Protein AF-A0A1Y1M7D2-F1 (afdb_monomer_lite)

Sequence (221 aa):
MINSDIDLKLDGADVVVEYKHGTLCPDDFSDRSSLIRFKCSTLEEGPKLLRKTACNHEFVWRTPEACGKNRTNPKMRSPPACIFADPVTKNTFDLAAINTIIKFERHNETFKVPICSNAFTYCTLNNGLNCTTLDTDFQLASSSNGPSILYSLFNRSCTDNIVNFVNISVSCEPTYSINKFEVGEITNCTLYAYLKTQHVCSKDLILKSNEIISSKPEIVS

InterPro domains:
  IPR000479 Cation-independent mannose-6-phosphate receptor repeat [PF00878] (31-101)
  IPR009011 Mannose-6-phosphate receptor binding domain superfamily [G3DSA:2.70.130.10] (3-72)
  IPR009011 Mannose-6-phosphate receptor binding domain superfamily [SSF50911] (12-70)
  IPR009011 Mannose-6-phosphate receptor binding domain superfamily [SSF50911] (79-201)
  IPR044865 MRH domain [PS51914] (1-69)

pLDDT: mean 80.03, std 13.56, range [39.28, 97.31]

Structure (mmCIF, N/CA/C/O backbone):
data_AF-A0A1Y1M7D2-F1
#
_entry.id   AF-A0A1Y1M7D2-F1
#
loop_
_atom_site.group_PDB
_atom_site.id
_atom_site.type_symbol
_atom_site.label_atom_id
_atom_site.label_alt_id
_atom_site.label_comp_id
_atom_site.label_asym_id
_atom_site.label_entity_id
_atom_site.label_seq_id
_atom_site.pdbx_PDB_ins_code
_atom_site.Cartn_x
_atom_site.Cartn_y
_atom_site.Cartn_z
_atom_site.occupancy
_atom_site.B_iso_or_equiv
_atom_site.auth_seq_id
_atom_site.auth_comp_id
_atom_site.auth_asym_id
_atom_site.auth_atom_id
_atom_site.pdbx_PDB_model_num
ATOM 1 N N 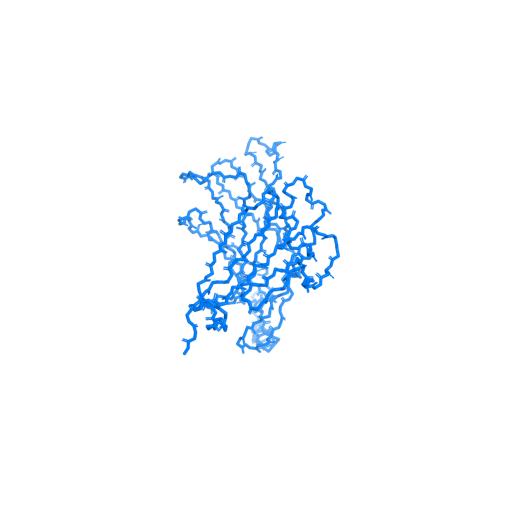. MET A 1 1 ? 30.318 -19.184 -6.816 1.00 40.72 1 MET A N 1
ATOM 2 C CA . MET A 1 1 ? 29.155 -18.272 -6.780 1.00 40.72 1 MET A CA 1
ATOM 3 C C . MET A 1 1 ? 29.427 -17.190 -7.805 1.00 40.72 1 MET A C 1
ATOM 5 O O . MET A 1 1 ? 30.514 -16.634 -7.764 1.00 40.72 1 MET A O 1
ATOM 9 N N . ILE A 1 2 ? 28.533 -16.995 -8.774 1.00 49.09 2 ILE A N 1
ATOM 10 C CA . ILE A 1 2 ? 28.684 -15.959 -9.806 1.00 49.09 2 ILE A CA 1
ATOM 11 C C . ILE A 1 2 ? 28.222 -14.647 -9.168 1.00 49.09 2 ILE A C 1
ATOM 13 O O . ILE A 1 2 ? 27.126 -14.608 -8.611 1.00 49.09 2 ILE A O 1
ATOM 17 N N . ASN A 1 3 ? 29.076 -13.628 -9.168 1.00 51.06 3 ASN A N 1
ATOM 18 C CA . ASN A 1 3 ? 28.765 -12.321 -8.602 1.00 51.06 3 ASN A CA 1
ATOM 19 C C . ASN A 1 3 ? 28.094 -11.481 -9.694 1.00 51.06 3 ASN A C 1
ATOM 21 O O . ASN A 1 3 ? 28.786 -10.818 -10.454 1.00 51.06 3 ASN A O 1
ATOM 25 N N . SER A 1 4 ? 26.774 -11.599 -9.845 1.00 63.44 4 SER A N 1
ATOM 26 C CA . SER A 1 4 ? 26.041 -10.844 -10.861 1.00 63.44 4 SER A CA 1
ATOM 27 C C . SER A 1 4 ? 25.656 -9.469 -10.326 1.00 63.44 4 SER A C 1
ATOM 29 O O . SER A 1 4 ? 24.832 -9.379 -9.410 1.00 63.44 4 SER A O 1
ATOM 31 N N . ASP A 1 5 ? 26.199 -8.413 -10.923 1.00 83.00 5 ASP A N 1
ATOM 32 C CA . ASP A 1 5 ? 25.791 -7.046 -10.605 1.00 83.00 5 ASP A CA 1
ATOM 33 C C . ASP A 1 5 ? 24.469 -6.718 -11.306 1.00 83.00 5 ASP A C 1
ATOM 35 O O . ASP A 1 5 ? 24.258 -7.080 -12.467 1.00 83.00 5 ASP A O 1
ATOM 39 N N . ILE A 1 6 ? 23.575 -6.026 -10.599 1.00 87.25 6 ILE A N 1
ATOM 40 C CA . ILE A 1 6 ? 22.274 -5.595 -11.121 1.00 87.25 6 ILE A CA 1
ATOM 41 C C . ILE A 1 6 ? 22.287 -4.078 -11.256 1.00 87.25 6 ILE A C 1
ATOM 43 O O . ILE A 1 6 ? 22.519 -3.368 -10.279 1.00 87.25 6 ILE A O 1
ATOM 47 N N . ASP A 1 7 ? 21.987 -3.596 -12.456 1.00 85.12 7 ASP A N 1
ATOM 48 C CA . ASP A 1 7 ? 21.899 -2.176 -12.776 1.00 85.12 7 ASP A CA 1
ATOM 49 C C . ASP A 1 7 ? 20.463 -1.815 -13.184 1.00 85.12 7 ASP A C 1
ATOM 51 O O . ASP A 1 7 ? 19.831 -2.516 -13.982 1.00 85.12 7 ASP A O 1
ATOM 55 N N . LEU A 1 8 ? 19.931 -0.733 -12.616 1.00 86.00 8 LEU A N 1
ATOM 56 C CA . LEU A 1 8 ? 18.553 -0.277 -12.822 1.00 86.00 8 LEU A CA 1
ATOM 57 C C . LEU A 1 8 ? 18.565 1.098 -13.481 1.00 86.00 8 LEU A C 1
ATOM 59 O O . LEU A 1 8 ? 19.081 2.059 -12.912 1.00 86.00 8 LEU A O 1
ATOM 63 N N . LYS A 1 9 ? 17.948 1.212 -14.660 1.00 85.31 9 LYS A N 1
ATOM 64 C CA . LYS A 1 9 ? 17.877 2.472 -15.413 1.00 85.31 9 LYS A CA 1
ATOM 65 C C . LYS A 1 9 ? 16.511 2.695 -16.051 1.00 85.31 9 LYS A C 1
ATOM 67 O O . LYS A 1 9 ? 15.758 1.756 -16.300 1.00 85.31 9 LYS A O 1
ATOM 72 N N . LEU A 1 10 ? 16.207 3.959 -16.327 1.00 81.06 10 LEU A N 1
ATOM 73 C CA . LEU A 1 10 ? 15.057 4.357 -17.135 1.00 81.06 10 LEU A CA 1
ATOM 74 C C . LEU A 1 10 ? 15.526 4.623 -18.565 1.00 81.06 10 LEU A C 1
ATOM 76 O O . LEU A 1 10 ? 16.515 5.325 -18.768 1.00 81.06 10 LEU A O 1
ATOM 80 N N . ASP A 1 11 ? 14.811 4.075 -19.544 1.00 78.94 11 ASP A N 1
ATOM 81 C CA . ASP A 1 11 ? 15.036 4.335 -20.967 1.00 78.94 11 ASP A CA 1
ATOM 82 C C . ASP A 1 11 ? 13.722 4.809 -21.598 1.00 78.94 11 ASP A C 1
ATOM 84 O O . ASP A 1 11 ? 12.826 4.020 -21.913 1.00 78.94 11 ASP A O 1
ATOM 88 N N . GLY A 1 12 ? 13.563 6.131 -21.686 1.00 81.12 12 GLY A N 1
ATOM 89 C CA . GLY A 1 12 ? 12.276 6.752 -21.982 1.00 81.12 12 GLY A CA 1
ATOM 90 C C . GLY A 1 12 ? 11.248 6.457 -20.884 1.00 81.12 12 GLY A C 1
ATOM 91 O O . GLY A 1 12 ? 11.437 6.849 -19.735 1.00 81.12 12 GLY A O 1
ATOM 92 N N . ALA A 1 13 ? 10.153 5.783 -21.248 1.00 77.00 13 ALA A N 1
ATOM 93 C CA . ALA A 1 13 ? 9.094 5.362 -20.322 1.00 77.00 13 ALA A CA 1
ATOM 94 C C . ALA A 1 13 ? 9.271 3.924 -19.798 1.00 77.00 13 ALA A C 1
ATOM 96 O O . ALA A 1 13 ? 8.496 3.488 -18.947 1.00 77.00 13 ALA A O 1
ATOM 97 N N . ASP A 1 14 ? 10.262 3.188 -20.304 1.00 85.31 14 ASP A N 1
ATOM 98 C CA . ASP A 1 14 ? 10.481 1.789 -19.951 1.00 85.31 14 ASP A CA 1
ATOM 99 C C . ASP A 1 14 ? 11.447 1.674 -18.762 1.00 85.31 14 ASP A C 1
ATOM 101 O O . ASP A 1 14 ? 12.448 2.395 -18.673 1.00 85.31 14 ASP A O 1
ATOM 105 N N . VAL A 1 15 ? 11.186 0.710 -17.876 1.00 89.25 15 VAL A N 1
ATOM 106 C CA . VAL A 1 15 ? 12.136 0.310 -16.828 1.00 89.25 15 VAL A CA 1
ATOM 107 C C . VAL A 1 15 ? 13.068 -0.746 -17.407 1.00 89.25 15 VAL A C 1
ATOM 109 O O . VAL A 1 15 ? 12.619 -1.739 -17.980 1.00 89.25 15 VAL A O 1
ATOM 112 N N . VAL A 1 16 ? 14.374 -0.549 -17.261 1.00 91.56 16 VAL A N 1
ATOM 113 C CA . VAL A 1 16 ? 15.387 -1.467 -17.781 1.00 91.56 16 VAL A CA 1
ATOM 114 C C . VAL A 1 16 ? 16.227 -2.003 -16.632 1.00 91.56 16 VAL A C 1
ATOM 116 O O . VAL A 1 16 ? 16.828 -1.240 -15.876 1.00 91.56 16 VAL A O 1
ATOM 119 N N . VAL A 1 17 ? 16.270 -3.329 -16.532 1.00 93.62 17 VAL A N 1
ATOM 120 C CA . VAL A 1 17 ? 17.099 -4.066 -15.577 1.00 93.62 17 VAL A CA 1
ATOM 121 C C . VAL A 1 17 ? 18.198 -4.770 -16.350 1.00 93.62 17 VAL A C 1
ATOM 123 O O . VAL A 1 17 ? 17.921 -5.515 -17.291 1.00 93.62 17 VAL A O 1
ATOM 126 N N . GLU A 1 18 ? 19.441 -4.538 -15.962 1.00 92.75 18 GLU A N 1
ATOM 127 C CA . GLU A 1 18 ? 20.609 -5.137 -16.589 1.00 92.75 18 GLU A CA 1
ATOM 128 C C . GLU A 1 18 ? 21.352 -6.007 -15.576 1.00 92.75 18 GLU A C 1
ATOM 130 O O . GLU A 1 18 ? 21.840 -5.523 -14.559 1.00 92.75 18 GLU A O 1
ATOM 135 N N . TYR A 1 19 ? 21.424 -7.301 -15.866 1.00 91.88 19 TYR A N 1
ATOM 136 C CA . TYR A 1 19 ? 22.209 -8.284 -15.132 1.00 91.88 19 TYR A CA 1
ATOM 137 C C . TYR A 1 19 ? 23.567 -8.426 -15.819 1.00 91.88 19 TYR A C 1
ATOM 139 O O . TYR A 1 19 ? 23.641 -8.869 -16.970 1.00 91.88 19 TYR A O 1
ATOM 147 N N . LYS A 1 20 ? 24.629 -8.043 -15.115 1.00 87.94 20 LYS A N 1
ATOM 148 C CA . LYS A 1 20 ? 26.025 -8.086 -15.570 1.00 87.94 20 LYS A CA 1
ATOM 149 C C . LYS A 1 20 ? 26.777 -9.213 -14.861 1.00 87.94 20 LYS A C 1
ATOM 151 O O . LYS A 1 20 ? 26.277 -9.778 -13.890 1.00 87.94 20 LYS A O 1
ATOM 156 N N . HIS A 1 21 ? 27.979 -9.522 -15.347 1.00 87.00 21 HIS A N 1
ATOM 157 C CA . HIS A 1 21 ? 28.905 -10.462 -14.703 1.00 87.00 21 HIS A CA 1
ATOM 158 C C . HIS A 1 21 ? 28.327 -11.881 -14.518 1.00 87.00 21 HIS A C 1
ATOM 160 O O . HIS A 1 21 ? 28.413 -12.485 -13.451 1.00 87.00 21 HIS A O 1
ATOM 166 N N . GLY A 1 22 ? 27.676 -12.406 -15.564 1.00 83.94 22 GLY A N 1
ATOM 167 C CA . GLY A 1 22 ? 27.223 -13.794 -15.641 1.00 83.94 22 GLY A CA 1
ATOM 168 C C . GLY A 1 22 ? 28.375 -14.793 -15.822 1.00 83.94 22 GLY A C 1
ATOM 169 O O . GLY A 1 22 ? 29.507 -14.567 -15.419 1.00 83.94 22 GLY A O 1
ATOM 170 N N . THR A 1 23 ? 28.104 -15.951 -16.427 1.00 87.56 23 THR A N 1
ATOM 171 C CA . THR A 1 23 ? 29.179 -16.907 -16.759 1.00 87.56 23 THR A CA 1
ATOM 172 C C . THR A 1 23 ? 30.078 -16.368 -17.868 1.00 87.56 23 THR A C 1
ATOM 174 O O . THR A 1 23 ? 29.573 -15.682 -18.753 1.00 87.56 23 THR A O 1
ATOM 177 N N . LEU A 1 24 ? 31.341 -16.798 -17.906 1.00 87.19 24 LEU A N 1
ATOM 178 C CA . LEU A 1 24 ? 32.267 -16.472 -18.991 1.00 87.19 24 LEU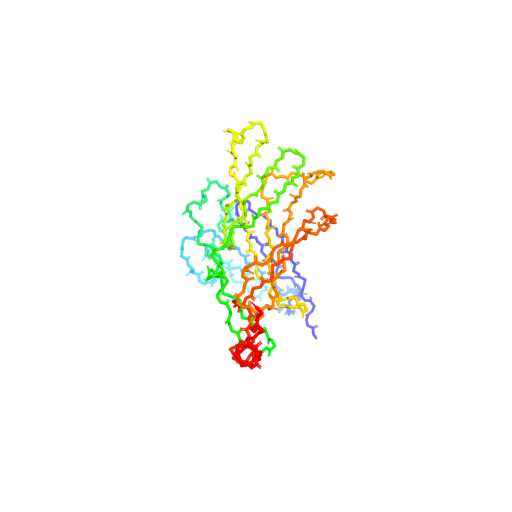 A CA 1
ATOM 179 C C . LEU A 1 24 ? 31.672 -16.799 -20.372 1.00 87.19 24 LEU A C 1
ATOM 181 O O . LEU A 1 24 ? 31.067 -17.862 -20.573 1.00 87.19 24 LEU A O 1
ATOM 185 N N . CYS A 1 25 ? 31.848 -15.888 -21.320 1.00 86.69 25 CYS A N 1
ATOM 186 C CA . CYS A 1 25 ? 31.446 -16.077 -22.696 1.00 86.69 25 CYS A CA 1
ATOM 187 C C . CYS A 1 25 ? 32.514 -16.857 -23.483 1.00 86.69 25 CYS A C 1
ATOM 189 O O . CYS A 1 25 ? 33.706 -16.610 -23.294 1.00 86.69 25 CYS A O 1
ATOM 191 N N . PRO A 1 26 ? 32.119 -17.784 -24.380 1.00 80.31 26 PRO A N 1
ATOM 192 C CA . PRO A 1 26 ? 33.078 -18.564 -25.161 1.00 80.31 26 PRO A CA 1
ATOM 193 C C . PRO A 1 26 ? 33.930 -17.748 -26.144 1.00 80.31 26 PRO A C 1
ATOM 195 O O . PRO A 1 26 ? 35.034 -18.180 -26.462 1.00 80.31 26 PRO A O 1
ATOM 198 N N . ASP A 1 27 ? 33.424 -16.608 -26.628 1.00 74.94 27 ASP A N 1
ATOM 199 C CA . ASP A 1 27 ? 33.955 -15.957 -27.835 1.00 74.94 27 ASP A CA 1
ATOM 200 C C . ASP A 1 27 ? 34.918 -14.784 -27.563 1.00 74.94 27 ASP A C 1
ATOM 202 O O . ASP A 1 27 ? 35.734 -14.463 -28.425 1.00 74.94 27 ASP A O 1
ATOM 206 N N . ASP A 1 28 ? 34.856 -14.131 -26.396 1.00 73.00 28 ASP A N 1
ATOM 207 C CA . ASP A 1 28 ? 35.589 -12.873 -26.155 1.00 73.00 28 ASP A CA 1
ATOM 208 C C . ASP A 1 28 ? 36.093 -12.665 -24.712 1.00 73.00 28 ASP A C 1
ATOM 210 O O . ASP A 1 28 ? 36.506 -11.560 -24.362 1.00 73.00 28 ASP A O 1
ATOM 214 N N . PHE A 1 29 ? 36.088 -13.711 -23.874 1.00 75.31 29 PHE A N 1
ATOM 215 C CA . PHE A 1 29 ? 36.442 -13.644 -22.442 1.00 75.31 29 PHE A CA 1
ATOM 216 C C . PHE A 1 29 ? 35.635 -12.612 -21.627 1.00 75.31 29 PHE A C 1
ATOM 218 O O . PHE A 1 29 ? 36.002 -12.320 -20.488 1.00 75.31 29 PHE A O 1
ATOM 225 N N . SER A 1 30 ? 34.539 -12.072 -22.171 1.00 82.88 30 SER A N 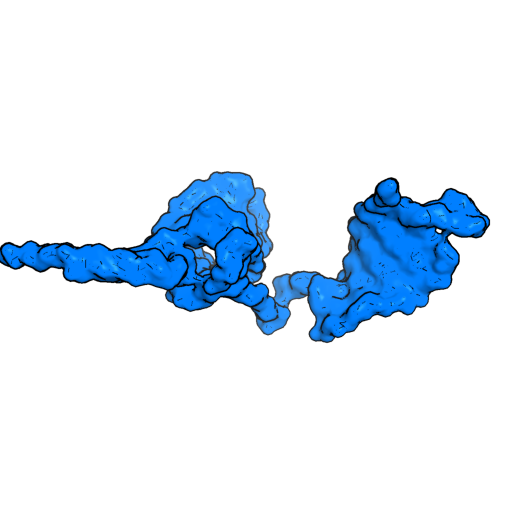1
ATOM 226 C CA . SER A 1 30 ? 33.599 -11.242 -21.420 1.00 82.88 30 SER A CA 1
ATOM 227 C C . SER A 1 30 ? 32.672 -12.104 -20.567 1.00 82.88 30 SER A C 1
ATOM 229 O O . SER A 1 30 ? 32.523 -13.305 -20.800 1.00 82.88 30 SER A O 1
ATOM 231 N N . ASP A 1 31 ? 32.012 -11.499 -19.586 1.00 88.31 31 ASP A N 1
ATOM 232 C CA . ASP A 1 31 ? 30.948 -12.172 -18.853 1.00 88.31 31 ASP A CA 1
ATOM 233 C C . ASP A 1 31 ? 29.611 -12.033 -19.581 1.00 88.31 31 ASP A C 1
ATOM 235 O O . ASP A 1 31 ? 29.280 -10.986 -20.142 1.00 88.31 31 ASP A O 1
ATOM 239 N N . ARG A 1 32 ? 28.786 -13.082 -19.516 1.00 90.00 32 ARG A N 1
ATOM 240 C CA . ARG A 1 32 ? 27.422 -13.027 -20.038 1.00 90.00 32 ARG A CA 1
ATOM 241 C C . ARG A 1 32 ? 26.617 -11.923 -19.366 1.00 90.00 32 ARG A C 1
ATOM 243 O O . ARG A 1 32 ? 26.671 -11.755 -18.148 1.00 90.00 32 ARG A O 1
ATOM 250 N N . SER A 1 33 ? 25.784 -11.257 -20.154 1.00 91.12 33 SER A N 1
ATOM 251 C CA . SER A 1 33 ? 24.845 -10.253 -19.667 1.00 91.12 33 SER A CA 1
ATOM 252 C C . SER A 1 33 ? 23.415 -10.550 -20.111 1.00 91.12 33 SER A C 1
ATOM 254 O O . SER A 1 33 ? 23.156 -11.261 -21.093 1.00 91.12 33 SER A O 1
ATOM 256 N N . SER A 1 34 ? 22.453 -10.040 -19.351 1.00 93.38 34 SER A N 1
ATOM 257 C CA . SER A 1 34 ? 21.036 -10.086 -19.703 1.00 93.38 34 SER A CA 1
ATOM 258 C C . SER A 1 34 ? 20.376 -8.749 -19.417 1.00 93.38 34 SER A C 1
ATOM 260 O O . SER A 1 34 ? 20.478 -8.223 -18.315 1.00 93.38 34 SER A O 1
ATOM 262 N N . LEU A 1 35 ? 19.663 -8.219 -20.400 1.00 94.19 35 LEU A N 1
ATOM 263 C CA . LEU A 1 35 ? 18.883 -6.998 -20.287 1.00 94.19 35 LEU A CA 1
ATOM 264 C C . LEU A 1 35 ? 17.403 -7.352 -20.359 1.00 94.19 35 LEU A C 1
ATOM 266 O O . LEU A 1 35 ? 16.965 -8.006 -21.304 1.00 94.19 35 LEU A O 1
ATOM 270 N N . ILE A 1 36 ? 16.625 -6.906 -19.381 1.00 96.19 36 ILE A N 1
ATOM 271 C CA . ILE A 1 36 ? 15.168 -7.023 -19.385 1.00 96.19 36 ILE A CA 1
ATOM 272 C C . ILE A 1 36 ? 14.581 -5.621 -19.472 1.00 96.19 36 ILE A C 1
ATOM 274 O O . ILE A 1 36 ? 14.791 -4.784 -18.595 1.00 96.19 36 ILE A O 1
ATOM 278 N N . ARG A 1 37 ? 13.824 -5.373 -20.539 1.00 94.62 37 ARG A N 1
ATOM 279 C CA . ARG A 1 37 ? 13.067 -4.144 -20.755 1.00 94.62 37 ARG A CA 1
ATOM 280 C C . ARG A 1 37 ? 11.607 -4.375 -20.400 1.00 94.62 37 ARG A C 1
ATOM 282 O O . ARG A 1 37 ? 10.883 -5.077 -21.108 1.00 94.62 37 ARG A O 1
ATOM 289 N N . PHE A 1 38 ? 11.179 -3.754 -19.317 1.00 93.56 38 PHE A N 1
ATOM 290 C CA . PHE A 1 38 ? 9.804 -3.767 -18.854 1.00 93.56 38 PHE A CA 1
ATOM 291 C C . PHE A 1 38 ? 9.009 -2.698 -19.601 1.00 93.56 38 PHE A C 1
ATOM 293 O O . PHE A 1 38 ? 9.321 -1.510 -19.519 1.00 93.56 38 PHE A O 1
ATOM 300 N N . LYS A 1 39 ? 7.987 -3.133 -20.341 1.00 90.62 39 LYS A N 1
ATOM 301 C CA . LYS A 1 39 ? 7.082 -2.264 -21.099 1.00 90.62 39 LYS A CA 1
ATOM 302 C C . LYS A 1 39 ? 5.686 -2.304 -20.508 1.00 90.62 39 LYS A C 1
ATOM 304 O O . LYS A 1 39 ? 5.156 -3.383 -20.250 1.00 90.62 39 LYS A O 1
ATOM 309 N N . CYS A 1 40 ? 5.069 -1.135 -20.383 1.00 84.06 40 CYS A N 1
ATOM 310 C CA . CYS A 1 40 ? 3.663 -1.024 -20.014 1.00 84.06 40 CYS A CA 1
ATOM 311 C C . CYS A 1 40 ? 2.764 -1.858 -20.940 1.00 84.06 40 CYS A C 1
ATOM 313 O O . CYS A 1 40 ? 2.843 -1.730 -22.165 1.00 84.06 40 CYS A O 1
ATOM 315 N N . SER A 1 41 ? 1.887 -2.670 -20.353 1.00 83.00 41 SER A N 1
ATOM 316 C CA . SER A 1 41 ? 0.809 -3.388 -21.035 1.00 83.00 41 SER A CA 1
ATOM 317 C C . SER A 1 41 ? -0.374 -3.563 -20.086 1.00 83.00 41 SER A C 1
ATOM 319 O O . SER A 1 41 ? -0.181 -3.658 -18.884 1.00 83.00 41 SER A O 1
ATOM 321 N N . THR A 1 42 ? -1.603 -3.633 -20.591 1.00 75.62 42 THR A N 1
ATOM 322 C CA . THR A 1 42 ? -2.781 -3.951 -19.759 1.00 75.62 42 THR A CA 1
ATOM 323 C C . THR A 1 42 ? -2.905 -5.442 -19.438 1.00 75.62 42 THR A C 1
ATOM 325 O O . THR A 1 42 ? -3.715 -5.821 -18.596 1.00 75.62 42 THR A O 1
ATOM 328 N N . LEU A 1 43 ? -2.124 -6.284 -20.115 1.00 80.25 43 LEU A N 1
ATOM 329 C CA . LEU A 1 43 ? -2.106 -7.733 -19.957 1.00 80.25 43 LEU A CA 1
ATOM 330 C C . LEU A 1 43 ? -0.712 -8.196 -19.546 1.00 80.25 43 LEU A C 1
ATOM 332 O O . LEU A 1 43 ? 0.287 -7.674 -20.049 1.00 80.25 43 LEU A O 1
ATOM 336 N N . GLU A 1 44 ? -0.673 -9.199 -18.671 1.00 89.44 44 GLU A N 1
ATOM 337 C CA . GLU A 1 44 ? 0.560 -9.871 -18.271 1.00 89.44 44 GLU A CA 1
ATOM 338 C C . GLU A 1 44 ? 1.036 -10.792 -19.399 1.00 89.44 44 GLU A C 1
ATOM 340 O O . GLU A 1 44 ? 0.436 -11.830 -19.689 1.00 89.44 44 GLU A O 1
ATOM 345 N N . GLU A 1 45 ? 2.126 -10.400 -20.050 1.00 89.88 45 GLU A N 1
ATOM 346 C CA . GLU A 1 45 ? 2.824 -11.194 -21.048 1.00 89.88 45 GLU A CA 1
ATOM 347 C C . GLU A 1 45 ? 4.238 -11.469 -20.541 1.00 89.88 45 GLU A C 1
ATOM 349 O O . GLU A 1 45 ? 5.091 -10.577 -20.546 1.00 89.88 45 GLU A O 1
ATOM 354 N N . GLY A 1 46 ? 4.498 -12.721 -20.156 1.00 90.44 46 GLY A N 1
ATOM 355 C CA . GLY A 1 46 ? 5.817 -13.150 -19.691 1.00 90.44 46 GLY A CA 1
ATOM 356 C C . GLY A 1 46 ? 6.965 -12.754 -20.640 1.00 90.44 46 GLY A C 1
ATOM 357 O O . GLY A 1 46 ? 6.742 -12.460 -21.822 1.00 90.44 46 GLY A O 1
ATOM 358 N N . PRO A 1 47 ? 8.214 -12.754 -20.145 1.00 95.44 47 PRO A N 1
ATOM 359 C CA . PRO A 1 47 ? 9.355 -12.186 -20.854 1.00 95.44 47 PRO A CA 1
ATOM 360 C C . PRO A 1 47 ? 9.580 -12.861 -22.212 1.00 95.44 47 PRO A C 1
ATOM 362 O O . PRO A 1 47 ? 9.779 -14.071 -22.315 1.00 95.44 47 PRO A O 1
ATOM 365 N N . LYS A 1 48 ? 9.585 -12.051 -23.272 1.00 96.12 48 LYS A N 1
ATOM 366 C CA . LYS A 1 48 ? 9.849 -12.463 -24.652 1.00 96.12 48 LYS A CA 1
ATOM 367 C C . LYS A 1 48 ? 11.282 -12.114 -25.023 1.00 96.12 48 LYS A C 1
ATOM 369 O O . LYS A 1 48 ? 11.698 -10.965 -24.900 1.00 96.12 48 LYS A O 1
ATOM 374 N N . LEU A 1 49 ? 12.025 -13.099 -25.514 1.00 96.31 49 LEU A N 1
ATOM 375 C CA . LEU A 1 49 ? 13.379 -12.904 -26.022 1.00 96.31 49 LEU A CA 1
ATOM 376 C C . LEU A 1 49 ? 13.340 -12.039 -27.292 1.00 96.31 49 LEU A C 1
ATOM 378 O O . LEU A 1 49 ? 12.732 -12.425 -28.288 1.00 96.31 49 LEU A O 1
ATOM 382 N N . LEU A 1 50 ? 13.986 -10.877 -27.252 1.00 92.62 50 LEU A N 1
ATOM 383 C CA . LEU A 1 50 ? 14.146 -9.985 -28.399 1.00 92.62 50 LEU A CA 1
ATOM 384 C C . LEU A 1 50 ? 15.437 -10.250 -29.159 1.00 92.62 50 LEU A C 1
ATOM 386 O O . LEU A 1 50 ? 15.436 -10.306 -30.387 1.00 92.62 50 LEU A O 1
ATOM 390 N N . ARG A 1 51 ? 16.549 -10.371 -28.432 1.00 90.50 51 ARG A N 1
ATOM 391 C CA . ARG A 1 51 ? 17.868 -10.608 -29.017 1.00 90.50 51 ARG A CA 1
ATOM 392 C C . ARG A 1 51 ? 18.621 -11.632 -28.202 1.00 90.50 51 ARG A C 1
ATOM 394 O O . ARG A 1 51 ? 18.551 -11.651 -26.977 1.00 90.50 51 ARG A O 1
ATOM 401 N N . LYS A 1 52 ? 19.362 -12.474 -28.908 1.00 91.31 52 LYS A N 1
ATOM 402 C CA . LYS A 1 52 ? 20.227 -13.481 -28.317 1.00 91.31 52 LYS A CA 1
ATOM 403 C C . LYS A 1 52 ? 21.515 -13.564 -29.108 1.00 91.31 52 LYS A C 1
ATOM 405 O O . LYS A 1 52 ? 21.487 -13.835 -30.306 1.00 91.31 52 LYS A O 1
ATOM 410 N N . THR A 1 53 ? 22.624 -13.370 -28.416 1.00 87.19 53 THR A N 1
ATOM 411 C CA . THR A 1 53 ? 23.958 -13.763 -28.865 1.00 87.19 53 THR A CA 1
ATOM 412 C C . THR A 1 53 ? 24.506 -14.831 -27.916 1.00 87.19 53 THR A C 1
ATOM 414 O O . THR A 1 53 ? 23.818 -15.262 -26.987 1.00 87.19 53 THR A O 1
ATOM 417 N N . ALA A 1 54 ? 25.738 -15.291 -28.139 1.00 83.44 54 ALA A N 1
ATOM 418 C CA . ALA A 1 54 ? 26.403 -16.206 -27.211 1.00 83.44 54 ALA A CA 1
ATOM 419 C C . ALA A 1 54 ? 26.628 -15.577 -25.817 1.00 83.44 54 ALA A C 1
ATOM 421 O O . ALA A 1 54 ? 26.615 -16.297 -24.809 1.00 83.44 54 ALA A O 1
ATOM 422 N N . CYS A 1 55 ? 26.784 -14.245 -25.766 1.00 88.31 55 CYS A N 1
ATOM 423 C CA . CYS A 1 55 ? 27.139 -13.498 -24.557 1.00 88.31 55 CYS A CA 1
ATOM 424 C C . CYS A 1 55 ? 25.993 -12.646 -23.994 1.00 88.31 55 CYS A C 1
ATOM 426 O O . CYS A 1 55 ? 25.878 -12.502 -22.782 1.00 88.31 55 CYS A O 1
ATOM 428 N N . ASN A 1 56 ? 25.113 -12.112 -24.845 1.00 90.69 56 ASN A N 1
ATOM 429 C CA . ASN A 1 56 ? 24.141 -11.088 -24.462 1.00 90.69 56 ASN A CA 1
ATOM 430 C C . ASN A 1 56 ? 22.720 -11.524 -24.811 1.00 90.69 56 ASN A C 1
ATOM 432 O O . ASN A 1 56 ? 22.441 -11.965 -25.930 1.00 90.69 56 ASN A O 1
ATOM 436 N N . HIS A 1 57 ? 21.811 -11.368 -23.855 1.00 93.31 57 HIS A N 1
ATOM 437 C CA . HIS A 1 57 ? 20.397 -11.680 -24.031 1.00 93.31 57 HIS A CA 1
ATOM 438 C C . HIS A 1 57 ? 19.560 -10.442 -23.732 1.00 93.31 57 HIS A C 1
ATOM 440 O O . HIS A 1 57 ? 19.734 -9.809 -22.699 1.00 93.31 57 HIS A O 1
ATOM 446 N N . GLU A 1 58 ? 18.641 -10.102 -24.623 1.00 95.69 58 GLU A N 1
ATOM 447 C CA . GLU A 1 58 ? 17.702 -9.004 -24.432 1.00 95.69 58 GLU A CA 1
ATOM 448 C C . GLU A 1 58 ? 16.286 -9.560 -24.411 1.00 95.69 58 GLU A C 1
ATOM 450 O O . GLU A 1 58 ? 15.867 -10.256 -25.338 1.00 95.69 58 GLU A O 1
ATOM 455 N N . PHE A 1 59 ? 15.540 -9.222 -23.369 1.00 97.31 59 PHE A N 1
ATOM 456 C CA . PHE A 1 59 ? 14.149 -9.592 -23.184 1.00 97.31 59 PHE A CA 1
ATOM 457 C C . PHE A 1 59 ? 13.285 -8.337 -23.144 1.00 97.31 59 PHE A C 1
ATOM 459 O O . PHE A 1 59 ? 13.678 -7.315 -22.585 1.00 97.31 59 PHE A O 1
ATOM 466 N N . VAL A 1 60 ? 12.071 -8.436 -23.677 1.00 96.12 60 VAL A N 1
ATOM 467 C CA . VAL A 1 60 ? 10.986 -7.511 -23.353 1.00 96.12 60 VAL A CA 1
ATOM 468 C C . VAL A 1 60 ? 9.941 -8.243 -22.543 1.00 96.12 60 VAL A C 1
ATOM 470 O O . VAL A 1 60 ? 9.422 -9.270 -22.973 1.00 96.12 60 VAL A O 1
ATOM 473 N N . TRP A 1 61 ? 9.599 -7.672 -21.398 1.00 96.31 61 TRP A N 1
ATOM 474 C CA . TRP A 1 61 ? 8.518 -8.141 -20.549 1.00 96.31 61 TRP A CA 1
ATOM 475 C C . TRP A 1 61 ? 7.411 -7.093 -20.566 1.00 96.31 61 TRP A C 1
ATOM 477 O O . TRP A 1 61 ? 7.606 -5.963 -20.121 1.00 96.31 61 TRP A O 1
ATOM 487 N N . ARG A 1 62 ? 6.265 -7.445 -21.153 1.00 91.06 62 ARG A N 1
ATOM 488 C CA . ARG A 1 62 ? 5.084 -6.580 -21.182 1.00 91.06 62 ARG A CA 1
ATOM 489 C C . ARG A 1 62 ? 4.216 -6.921 -19.984 1.00 91.06 62 ARG A C 1
ATOM 491 O O . ARG A 1 62 ? 3.690 -8.021 -19.918 1.00 91.06 62 ARG A O 1
ATOM 498 N N . THR A 1 63 ? 4.095 -5.997 -19.045 1.00 86.06 63 THR A N 1
ATOM 499 C CA . THR A 1 63 ? 3.449 -6.267 -17.758 1.00 86.06 63 THR A CA 1
ATOM 500 C C . THR A 1 63 ? 2.712 -5.018 -17.258 1.00 86.06 63 THR A C 1
ATOM 502 O O . THR A 1 63 ? 3.211 -3.901 -17.469 1.00 86.06 63 THR A O 1
ATOM 505 N N . PRO A 1 64 ? 1.528 -5.157 -16.633 1.00 79.44 64 PRO A N 1
ATOM 506 C CA . PRO A 1 64 ? 0.823 -4.048 -15.982 1.00 79.44 64 PRO A CA 1
ATOM 507 C C . PRO A 1 64 ? 1.681 -3.288 -14.968 1.00 79.44 64 PRO A C 1
ATOM 509 O O . PRO A 1 64 ? 1.569 -2.069 -14.840 1.00 79.44 64 PRO A O 1
ATOM 512 N N . GLU A 1 65 ? 2.608 -3.974 -14.311 1.00 83.19 65 GLU A N 1
ATOM 513 C CA . GLU A 1 65 ? 3.533 -3.455 -13.309 1.00 83.19 65 GLU A CA 1
ATOM 514 C C . GLU A 1 65 ? 4.491 -2.409 -13.900 1.00 83.19 65 GLU A C 1
ATOM 516 O O . GLU A 1 65 ? 4.929 -1.488 -13.206 1.00 83.19 65 GLU A O 1
ATOM 521 N N . ALA A 1 66 ? 4.775 -2.511 -15.201 1.00 81.25 66 ALA A N 1
ATOM 522 C CA . ALA A 1 66 ? 5.652 -1.611 -15.940 1.00 81.25 66 ALA A CA 1
ATOM 523 C C . ALA A 1 66 ? 4.953 -0.339 -16.428 1.00 81.25 66 ALA A C 1
ATOM 525 O O . ALA A 1 66 ? 5.619 0.559 -16.937 1.00 81.25 66 ALA A O 1
ATOM 526 N N . CYS A 1 67 ? 3.631 -0.212 -16.273 1.00 75.12 67 CYS A N 1
ATOM 527 C CA . CYS A 1 67 ? 2.884 0.971 -16.713 1.00 75.12 67 CYS A CA 1
ATOM 528 C C . CYS A 1 67 ? 3.199 2.263 -15.962 1.00 75.12 67 CYS A C 1
ATOM 530 O O . CYS A 1 67 ? 2.537 3.285 -16.164 1.00 75.12 67 CYS A O 1
ATOM 532 N N . GLY A 1 68 ? 4.184 2.209 -15.065 1.00 60.34 68 GLY A N 1
ATOM 533 C CA . GLY A 1 68 ? 4.230 3.080 -13.919 1.00 60.34 68 GLY A CA 1
ATOM 534 C C . GLY A 1 68 ? 2.941 2.920 -13.114 1.00 60.34 68 GLY A C 1
ATOM 535 O O . GLY A 1 68 ? 1.878 2.515 -13.588 1.00 60.34 68 GLY A O 1
ATOM 536 N N . LYS A 1 69 ? 2.973 3.329 -11.856 1.00 53.16 69 LYS A N 1
ATOM 537 C CA . LYS A 1 69 ? 1.718 3.759 -11.243 1.00 53.16 69 LYS A CA 1
ATOM 538 C C . LYS A 1 69 ? 1.334 5.008 -12.029 1.00 53.16 69 LYS A C 1
ATOM 540 O O . LYS A 1 69 ? 1.923 6.048 -11.768 1.00 53.16 69 LYS A O 1
ATOM 545 N N . ASN A 1 70 ? 0.479 4.912 -13.049 1.00 43.62 70 ASN A N 1
ATOM 546 C CA . ASN A 1 70 ? -0.006 6.082 -13.778 1.00 43.62 70 ASN A CA 1
ATOM 547 C C . ASN A 1 70 ? -0.770 6.957 -12.777 1.00 43.62 70 ASN A C 1
ATOM 549 O O . ASN A 1 70 ? -1.949 6.747 -12.498 1.00 43.62 70 ASN A O 1
ATOM 553 N N . ARG A 1 71 ? -0.040 7.912 -12.190 1.00 49.47 71 ARG A N 1
ATOM 554 C CA . ARG A 1 71 ? -0.420 8.758 -11.047 1.00 49.47 71 ARG A CA 1
ATOM 555 C C . ARG A 1 71 ? -1.516 9.777 -11.372 1.00 49.47 71 ARG A C 1
ATOM 557 O O . ARG A 1 71 ? -1.788 10.656 -10.569 1.00 49.47 71 ARG A O 1
ATOM 564 N N . THR A 1 72 ? -2.089 9.702 -12.568 1.00 41.38 72 THR A N 1
ATOM 565 C CA . THR A 1 72 ? -3.065 10.651 -13.109 1.00 41.38 72 THR A CA 1
ATOM 566 C C . THR A 1 72 ? -4.455 10.042 -13.280 1.00 41.38 72 THR A C 1
ATOM 568 O O . THR A 1 72 ? -5.406 10.788 -13.478 1.00 41.38 72 THR A O 1
ATOM 571 N N . ASN A 1 73 ? -4.602 8.713 -13.165 1.00 42.28 73 ASN A N 1
ATOM 572 C CA . ASN A 1 73 ? -5.889 8.022 -13.293 1.00 42.28 73 ASN A CA 1
ATOM 573 C C . ASN A 1 73 ? -6.129 7.045 -12.122 1.00 42.28 73 ASN A C 1
ATOM 575 O O . ASN A 1 73 ? -6.042 5.828 -12.307 1.00 42.28 73 ASN A O 1
ATOM 579 N N . PRO A 1 74 ? -6.501 7.541 -10.925 1.00 44.72 74 PRO A N 1
ATOM 580 C CA . PRO A 1 74 ? -6.814 6.716 -9.747 1.00 44.72 74 PRO A CA 1
ATOM 581 C C . PRO A 1 74 ? -7.938 5.679 -9.954 1.00 44.72 74 PRO A C 1
ATOM 583 O O . PRO A 1 74 ? -8.071 4.750 -9.161 1.00 44.72 74 PRO A O 1
ATOM 586 N N . LYS A 1 75 ? -8.715 5.784 -11.046 1.00 40.38 75 LYS A N 1
ATOM 587 C CA . LYS A 1 75 ? -9.750 4.814 -11.452 1.00 40.38 75 LYS A CA 1
ATOM 588 C C . LYS A 1 75 ? -9.208 3.531 -12.104 1.00 40.38 75 LYS A C 1
ATOM 590 O O . LYS A 1 75 ? -9.971 2.586 -12.261 1.00 40.38 75 LYS A O 1
ATOM 595 N N . MET A 1 76 ? -7.926 3.482 -12.481 1.00 39.28 76 MET A N 1
ATOM 596 C CA . MET A 1 76 ? -7.284 2.310 -13.104 1.00 39.28 76 MET A CA 1
ATOM 597 C C . MET A 1 76 ? -6.341 1.592 -12.129 1.00 39.28 76 MET A C 1
ATOM 599 O O . MET A 1 76 ? -5.264 1.129 -12.495 1.00 39.28 76 MET A O 1
ATOM 603 N N . ARG A 1 77 ? -6.713 1.559 -10.851 1.00 51.62 77 ARG A N 1
ATOM 604 C CA . ARG A 1 77 ? -5.922 0.943 -9.793 1.00 51.62 77 ARG A CA 1
ATOM 605 C C . ARG A 1 77 ? -6.779 -0.119 -9.127 1.00 51.62 77 ARG A C 1
ATOM 607 O O . ARG A 1 77 ? -7.687 0.226 -8.381 1.00 51.62 77 ARG A O 1
ATOM 614 N N . SER A 1 78 ? -6.502 -1.400 -9.375 1.00 52.47 78 SER A N 1
ATOM 615 C CA . SER A 1 78 ? -6.930 -2.410 -8.409 1.00 52.47 78 SER A CA 1
ATOM 616 C C . SER A 1 78 ? -6.059 -2.203 -7.167 1.00 52.47 78 SER A C 1
ATOM 618 O O . SER A 1 78 ? -4.830 -2.267 -7.291 1.00 52.47 78 SER A O 1
ATOM 620 N N . PRO A 1 79 ? -6.628 -1.890 -5.993 1.00 57.03 79 PRO A N 1
ATOM 621 C CA . PRO A 1 79 ? -5.833 -1.891 -4.777 1.00 57.03 79 PRO A CA 1
ATOM 622 C C . PRO A 1 79 ? -5.197 -3.282 -4.617 1.00 57.03 79 PRO A C 1
ATOM 624 O O . PRO A 1 79 ? -5.831 -4.276 -4.992 1.00 57.03 79 PRO A O 1
ATOM 627 N N . PRO A 1 80 ? -3.951 -3.384 -4.114 1.00 64.56 80 PRO A N 1
ATOM 628 C CA . PRO A 1 80 ? -3.406 -4.682 -3.742 1.00 64.56 80 PRO A CA 1
ATOM 629 C C . PRO A 1 80 ? -4.406 -5.389 -2.823 1.00 64.56 80 PRO A C 1
ATOM 631 O O . PRO A 1 80 ? -5.113 -4.733 -2.052 1.00 64.56 80 PRO A O 1
ATOM 634 N N . ALA A 1 81 ? -4.511 -6.715 -2.944 1.00 76.50 81 ALA A N 1
ATOM 635 C CA . ALA A 1 81 ? -5.462 -7.481 -2.150 1.00 76.50 81 ALA A CA 1
ATOM 636 C C . ALA A 1 81 ? -5.296 -7.122 -0.664 1.00 76.50 81 ALA A C 1
ATOM 638 O O . ALA A 1 81 ? -4.200 -7.217 -0.113 1.00 76.50 81 ALA A O 1
ATOM 639 N N . CYS A 1 82 ? -6.382 -6.695 -0.018 1.00 88.75 82 CYS A N 1
ATOM 640 C CA . CYS A 1 82 ? -6.398 -6.271 1.385 1.00 88.75 82 CYS A CA 1
ATOM 641 C C . CYS A 1 82 ? -6.406 -7.485 2.340 1.00 88.75 82 CYS A C 1
ATOM 643 O O . CYS A 1 82 ? -7.092 -7.513 3.358 1.00 88.75 82 CYS A O 1
ATOM 645 N N . ILE A 1 83 ? -5.658 -8.526 1.976 1.00 90.19 83 ILE A N 1
ATOM 646 C CA . ILE A 1 83 ? -5.579 -9.797 2.683 1.00 90.19 83 ILE A CA 1
ATOM 647 C C . ILE A 1 83 ? -4.140 -9.957 3.147 1.00 90.19 83 ILE A C 1
ATOM 649 O O . ILE A 1 83 ? -3.220 -10.073 2.339 1.00 90.19 83 ILE A O 1
ATOM 653 N N . PHE A 1 84 ? -3.948 -9.968 4.459 1.00 90.62 84 PHE A N 1
ATOM 654 C CA . PHE A 1 84 ? -2.652 -10.230 5.061 1.00 90.62 84 PHE A CA 1
ATOM 655 C C . PHE A 1 84 ? -2.522 -11.717 5.381 1.00 90.62 84 PHE A C 1
ATOM 657 O O . PHE A 1 84 ? -3.333 -12.260 6.127 1.00 90.62 84 PHE A O 1
ATOM 664 N N . ALA A 1 85 ? -1.494 -12.366 4.842 1.00 88.56 85 ALA A N 1
ATOM 665 C CA . ALA A 1 85 ? -1.111 -13.719 5.224 1.00 88.56 85 ALA A CA 1
ATOM 666 C C . ALA A 1 85 ? 0.063 -13.649 6.207 1.00 88.56 85 ALA A C 1
ATOM 668 O O . ALA A 1 85 ? 1.152 -13.201 5.848 1.00 88.56 85 ALA A O 1
ATOM 669 N N . ASP A 1 86 ? -0.156 -14.098 7.439 1.00 83.56 86 ASP A N 1
ATOM 670 C CA . ASP A 1 86 ? 0.876 -14.163 8.466 1.00 83.56 86 ASP A CA 1
ATOM 671 C C . ASP A 1 86 ? 1.945 -15.196 8.055 1.00 83.56 86 ASP A C 1
ATOM 673 O O . ASP A 1 86 ? 1.638 -16.386 7.898 1.00 83.56 86 ASP A O 1
ATOM 677 N N . PRO A 1 87 ? 3.212 -14.779 7.870 1.00 82.56 87 PRO A N 1
ATOM 678 C CA . PRO A 1 87 ? 4.261 -15.677 7.404 1.00 82.56 87 PRO A CA 1
ATOM 679 C C . PRO A 1 87 ? 4.591 -16.787 8.411 1.00 82.56 87 PRO A C 1
ATOM 681 O O . PRO A 1 87 ? 5.048 -17.854 7.984 1.00 82.56 87 PRO A O 1
ATOM 684 N N . VAL A 1 88 ? 4.344 -16.554 9.705 1.00 83.56 88 VAL A N 1
ATOM 685 C CA . VAL A 1 88 ? 4.644 -17.457 10.822 1.00 83.56 88 VAL A CA 1
ATOM 686 C C . VAL A 1 88 ? 3.477 -18.402 11.072 1.00 83.56 88 VAL A C 1
ATOM 688 O O . VAL A 1 88 ? 3.651 -19.617 11.006 1.00 83.56 88 VAL A O 1
ATOM 691 N N . THR A 1 89 ? 2.283 -17.864 11.329 1.00 83.56 89 THR A N 1
ATOM 692 C CA . THR A 1 89 ? 1.122 -18.690 11.709 1.00 83.56 89 THR A CA 1
ATOM 693 C C . THR A 1 89 ? 0.374 -19.276 10.514 1.00 83.56 89 THR A C 1
ATOM 695 O O . THR A 1 89 ? -0.460 -20.158 10.698 1.00 83.56 89 THR A O 1
ATOM 698 N N . LYS A 1 90 ? 0.656 -18.797 9.292 1.00 84.94 90 LYS A N 1
ATOM 699 C CA . LYS A 1 90 ? -0.086 -19.108 8.054 1.00 84.94 90 LYS A CA 1
ATOM 700 C C . LYS A 1 90 ? -1.567 -18.721 8.096 1.00 84.94 90 LYS A C 1
ATOM 702 O O . LYS A 1 90 ? -2.310 -19.065 7.180 1.00 84.94 90 LYS A O 1
ATOM 707 N N . ASN A 1 91 ? -1.990 -17.975 9.116 1.00 85.00 91 ASN A N 1
ATOM 708 C CA . ASN A 1 91 ? -3.326 -17.406 9.173 1.00 85.00 91 ASN A CA 1
ATOM 709 C C . ASN A 1 91 ? -3.467 -16.278 8.155 1.00 85.00 91 ASN A C 1
ATOM 711 O O . ASN A 1 91 ? -2.527 -15.529 7.894 1.00 85.00 91 ASN A O 1
ATOM 715 N N . THR A 1 92 ? -4.669 -16.133 7.615 1.00 89.94 92 THR A N 1
ATOM 716 C CA . THR A 1 92 ? -5.015 -15.043 6.704 1.00 89.94 92 THR A CA 1
ATOM 717 C C . THR A 1 92 ? -6.046 -14.136 7.349 1.00 89.94 92 THR A C 1
ATOM 719 O O . THR A 1 92 ? -7.055 -14.620 7.866 1.00 89.94 92 THR A O 1
ATOM 722 N N . PHE A 1 93 ? -5.826 -12.832 7.262 1.00 90.44 93 PHE A N 1
ATOM 723 C CA . PHE A 1 93 ? -6.705 -11.808 7.804 1.00 90.44 93 PHE A CA 1
ATOM 724 C C . PHE A 1 93 ? -7.167 -10.887 6.680 1.00 90.44 93 PHE A C 1
ATOM 726 O O . PHE A 1 93 ? -6.347 -10.263 6.006 1.00 90.44 93 PHE A O 1
ATOM 733 N N . ASP A 1 94 ? -8.481 -10.806 6.480 1.00 91.06 94 ASP A N 1
ATOM 734 C CA . ASP A 1 94 ? -9.088 -9.830 5.579 1.00 91.06 94 ASP A CA 1
ATOM 735 C C . ASP A 1 94 ? -9.208 -8.488 6.309 1.00 91.06 94 ASP A C 1
ATOM 737 O O . ASP A 1 94 ? -10.072 -8.294 7.169 1.00 91.06 94 ASP A O 1
ATOM 741 N N . LEU A 1 95 ? -8.307 -7.562 5.988 1.00 90.88 95 LEU A N 1
ATOM 742 C CA . LEU A 1 95 ? -8.278 -6.241 6.605 1.00 90.88 95 LEU A CA 1
ATOM 743 C C . LEU A 1 95 ? -9.386 -5.333 6.047 1.00 90.88 95 LEU A C 1
ATOM 745 O O . LEU A 1 95 ? -9.707 -4.329 6.681 1.00 90.88 95 LEU A O 1
ATOM 749 N N . ALA A 1 96 ? -10.028 -5.680 4.923 1.00 87.81 96 ALA A N 1
ATOM 750 C CA . ALA A 1 96 ? -11.153 -4.909 4.390 1.00 87.81 96 ALA A CA 1
ATOM 751 C C . ALA A 1 96 ? -12.389 -5.052 5.290 1.00 87.81 96 ALA A C 1
ATOM 753 O O . ALA A 1 96 ? -13.188 -4.121 5.410 1.00 87.81 96 ALA A O 1
ATOM 754 N N . ALA A 1 97 ? -12.498 -6.177 6.004 1.00 89.06 97 ALA A N 1
ATOM 755 C CA . ALA A 1 97 ? -13.564 -6.433 6.967 1.00 89.06 97 ALA A CA 1
ATOM 756 C C . ALA A 1 97 ? -13.558 -5.464 8.166 1.00 89.06 97 ALA A C 1
ATOM 758 O O . ALA A 1 97 ? -14.586 -5.307 8.819 1.00 89.06 97 ALA A O 1
ATOM 759 N N . ILE A 1 98 ? -12.437 -4.779 8.434 1.00 88.69 98 ILE A N 1
ATOM 760 C CA . ILE A 1 98 ? -12.294 -3.817 9.540 1.00 88.69 98 ILE A CA 1
ATOM 761 C C . ILE A 1 98 ? -13.227 -2.600 9.372 1.00 88.69 98 ILE A C 1
ATOM 763 O O . ILE A 1 98 ? -13.528 -1.934 10.365 1.00 88.69 98 ILE A O 1
ATOM 767 N N . ASN A 1 99 ? -13.695 -2.315 8.146 1.00 83.88 99 ASN A N 1
ATOM 768 C CA . ASN A 1 99 ? -14.677 -1.279 7.779 1.00 83.88 99 ASN A CA 1
ATOM 769 C C . ASN A 1 99 ? -14.665 -0.034 8.693 1.00 83.88 99 ASN A C 1
ATOM 771 O O . ASN A 1 99 ? -15.662 0.341 9.310 1.00 83.88 99 ASN A O 1
ATOM 775 N N . THR A 1 100 ? -13.489 0.576 8.847 1.00 87.06 100 THR A N 1
ATOM 776 C CA . THR A 1 100 ? -13.263 1.728 9.724 1.00 87.06 100 THR A CA 1
ATOM 777 C C . THR A 1 100 ? -12.464 2.791 8.998 1.00 87.06 100 THR A C 1
ATOM 779 O O . THR A 1 100 ? -11.600 2.501 8.170 1.00 87.06 100 THR A O 1
ATOM 782 N N . ILE A 1 101 ? -12.770 4.042 9.333 1.00 88.38 101 ILE A N 1
ATOM 783 C CA . ILE A 1 101 ? -12.043 5.214 8.868 1.00 88.38 101 ILE A CA 1
ATOM 784 C C . ILE A 1 101 ? -11.257 5.756 10.050 1.00 88.38 101 ILE A C 1
ATOM 786 O O . ILE A 1 101 ? -11.832 6.250 11.021 1.00 88.38 101 ILE A O 1
ATOM 790 N N . ILE A 1 102 ? -9.940 5.677 9.940 1.00 86.75 102 ILE A N 1
ATOM 791 C CA . ILE A 1 102 ? -9.010 6.284 10.877 1.00 86.75 102 ILE A CA 1
ATOM 792 C C . ILE A 1 102 ? -9.076 7.804 10.718 1.00 86.75 102 ILE A C 1
ATOM 794 O O . ILE A 1 102 ? -9.024 8.320 9.600 1.00 86.75 102 ILE A O 1
ATOM 798 N N . LYS A 1 103 ? -9.207 8.525 11.833 1.00 87.75 103 LYS A N 1
ATOM 799 C CA . LYS A 1 103 ? -9.260 9.989 11.852 1.00 87.75 103 LYS A CA 1
ATOM 800 C C . LYS A 1 103 ? -8.156 10.539 12.735 1.00 87.75 103 LYS A C 1
ATOM 802 O O . LYS A 1 103 ? -7.998 10.078 13.860 1.00 87.75 103 LYS A O 1
ATOM 807 N N . PHE A 1 104 ? -7.424 11.528 12.241 1.00 84.38 104 PHE A N 1
ATOM 808 C CA . PHE A 1 104 ? -6.428 12.244 13.033 1.00 84.38 104 PHE A CA 1
ATOM 809 C C . PHE A 1 104 ? -6.352 13.707 12.615 1.00 84.38 104 PHE A C 1
ATOM 811 O O . PHE A 1 104 ? -6.662 14.050 11.476 1.00 84.38 104 PHE A O 1
ATOM 818 N N . GLU A 1 105 ? -5.941 14.568 13.538 1.00 83.12 105 GLU A N 1
ATOM 819 C CA . GLU A 1 105 ? -5.861 16.011 13.322 1.00 83.12 105 GLU A CA 1
ATOM 820 C C . GLU A 1 105 ? -4.419 16.492 13.453 1.00 83.12 105 GLU A C 1
ATOM 822 O O . GLU A 1 105 ? -3.701 16.096 14.374 1.00 83.12 105 GLU A O 1
ATOM 827 N N . ARG A 1 106 ? -3.980 17.339 12.520 1.00 75.50 106 ARG A N 1
ATOM 828 C CA . ARG A 1 106 ? -2.651 17.968 12.515 1.00 75.50 106 ARG A CA 1
ATOM 829 C C . ARG A 1 106 ? -2.721 19.330 11.837 1.00 75.50 106 ARG A C 1
ATOM 831 O O . ARG A 1 106 ? -3.302 19.432 10.770 1.00 75.50 106 ARG A O 1
ATOM 838 N N . HIS A 1 107 ? -2.102 20.354 12.429 1.00 75.00 107 HIS A N 1
ATOM 839 C CA . HIS A 1 107 ? -1.942 21.693 11.830 1.00 75.00 107 HIS A CA 1
ATOM 840 C C . HIS A 1 107 ? -3.216 22.273 11.199 1.00 75.00 107 HIS A C 1
ATOM 842 O O . HIS A 1 107 ? -3.198 22.795 10.088 1.00 75.00 107 HIS A O 1
ATOM 848 N N . ASN A 1 108 ? -4.330 22.189 11.921 1.00 78.81 108 ASN A N 1
ATOM 849 C CA . ASN A 1 108 ? -5.636 22.614 11.434 1.00 78.81 108 ASN A CA 1
ATOM 850 C C . ASN A 1 108 ? -6.133 21.863 10.187 1.00 78.81 108 ASN A C 1
ATOM 852 O O . ASN A 1 108 ? -6.953 22.389 9.438 1.00 78.81 108 ASN A O 1
ATOM 856 N N . GLU A 1 109 ? -5.689 20.625 9.985 1.00 81.44 109 GLU A N 1
ATOM 857 C CA . GLU A 1 109 ? -6.219 19.679 9.008 1.00 81.44 109 GLU A CA 1
ATOM 858 C C . GLU A 1 109 ? -6.733 18.419 9.726 1.00 81.44 109 GLU A C 1
ATOM 860 O O . GLU A 1 109 ? -6.043 17.842 10.569 1.00 81.44 109 GLU A O 1
ATOM 865 N N . THR A 1 110 ? -7.933 17.959 9.375 1.00 86.06 110 THR A N 1
ATOM 866 C CA . THR A 1 110 ? -8.462 16.649 9.782 1.00 86.06 110 THR A CA 1
ATOM 867 C C . THR A 1 110 ? -8.279 15.665 8.641 1.00 86.06 110 THR A C 1
ATOM 869 O O . THR A 1 110 ? -8.826 15.862 7.557 1.00 86.06 110 THR A O 1
ATOM 872 N N . PHE A 1 111 ? -7.576 14.571 8.899 1.00 85.81 111 PHE A N 1
ATOM 873 C CA . PHE A 1 111 ? -7.356 13.475 7.967 1.00 85.81 111 PHE A CA 1
ATOM 874 C C . PHE A 1 111 ? -8.358 12.350 8.210 1.00 85.81 111 PHE A C 1
ATOM 876 O O . PHE A 1 111 ? -8.688 12.022 9.350 1.00 85.81 111 PHE A O 1
ATOM 883 N N . LYS A 1 112 ? -8.830 11.744 7.123 1.00 89.06 112 LYS A N 1
ATOM 884 C CA . LYS A 1 112 ? -9.705 10.572 7.084 1.00 89.06 112 LYS A CA 1
ATOM 885 C C . LYS A 1 112 ? -9.046 9.513 6.210 1.00 89.06 112 LYS A C 1
ATOM 887 O O . LYS A 1 112 ? -8.835 9.725 5.015 1.00 89.06 112 LYS A O 1
ATOM 892 N N . VAL A 1 113 ? -8.740 8.379 6.825 1.00 87.62 113 VAL A N 1
ATOM 893 C CA . VAL A 1 113 ? -7.962 7.280 6.256 1.00 87.62 113 VAL A CA 1
ATOM 894 C C . VAL A 1 113 ? -8.789 5.999 6.314 1.00 87.62 113 VAL A C 1
ATOM 896 O O . VAL A 1 113 ? -8.838 5.344 7.357 1.00 87.62 113 VAL A O 1
ATOM 899 N N . PRO A 1 114 ? -9.490 5.633 5.232 1.00 88.94 114 PRO A N 1
ATOM 900 C CA . PRO A 1 114 ? -10.136 4.333 5.151 1.00 88.94 114 PRO A CA 1
ATOM 901 C C . PRO A 1 114 ? -9.080 3.229 5.008 1.00 88.94 114 PRO A C 1
ATOM 903 O O . PRO A 1 114 ? -8.103 3.384 4.270 1.00 88.94 114 PRO A O 1
ATOM 906 N N . ILE A 1 115 ? -9.279 2.110 5.707 1.00 89.62 115 ILE A N 1
ATOM 907 C CA . ILE A 1 115 ? -8.392 0.944 5.609 1.00 89.62 115 ILE A CA 1
ATOM 908 C C . ILE A 1 115 ? -8.386 0.396 4.174 1.00 89.62 115 ILE A C 1
ATOM 910 O O . ILE A 1 115 ? -9.436 0.251 3.556 1.00 89.62 115 ILE A O 1
ATOM 914 N N . CYS A 1 116 ? -7.191 0.104 3.655 1.00 88.06 116 CYS A N 1
ATOM 915 C CA . CYS A 1 116 ? -6.933 -0.394 2.304 1.00 88.06 116 CYS A CA 1
ATOM 916 C C . CYS A 1 116 ? -7.495 0.476 1.171 1.00 88.06 116 CYS A C 1
ATOM 918 O O . CYS A 1 116 ? -7.770 -0.016 0.076 1.00 88.06 116 CYS A O 1
ATOM 920 N N . SER A 1 117 ? -7.643 1.780 1.411 1.00 85.31 117 SER A N 1
ATOM 921 C CA . SER A 1 117 ? -8.023 2.734 0.373 1.00 85.31 117 SER A CA 1
ATOM 922 C C . SER A 1 117 ? -6.794 3.301 -0.331 1.00 85.31 117 SER A C 1
ATOM 924 O O . SER A 1 117 ? -5.785 3.618 0.297 1.00 85.31 117 SER A O 1
ATOM 926 N N . ASN A 1 118 ? -6.905 3.484 -1.643 1.00 80.94 118 ASN A N 1
ATOM 927 C CA . ASN A 1 118 ? -5.954 4.230 -2.469 1.00 80.94 118 ASN A CA 1
ATOM 928 C C . ASN A 1 118 ? -6.202 5.748 -2.453 1.00 80.94 118 ASN A C 1
ATOM 930 O O . ASN A 1 118 ? -5.602 6.472 -3.244 1.00 80.94 118 ASN A O 1
ATOM 934 N N . ALA A 1 119 ? -7.111 6.216 -1.604 1.00 84.06 119 ALA A N 1
ATOM 935 C CA . ALA A 1 119 ? -7.479 7.614 -1.492 1.00 84.06 119 ALA A CA 1
ATOM 936 C C . ALA A 1 119 ? -7.703 7.989 -0.028 1.00 84.06 119 ALA A C 1
ATOM 938 O O . ALA A 1 119 ? -8.476 7.337 0.687 1.00 84.06 119 ALA A O 1
ATOM 939 N N . PHE A 1 120 ? -7.031 9.048 0.411 1.00 86.06 120 PHE A N 1
ATOM 940 C CA . PHE A 1 120 ? -7.238 9.685 1.710 1.00 86.06 120 PHE A CA 1
ATOM 941 C C . PHE A 1 120 ? -7.941 11.016 1.505 1.00 86.06 120 PHE A C 1
ATOM 943 O O . PHE A 1 120 ? -7.769 11.659 0.474 1.00 86.06 120 PHE A O 1
ATOM 950 N N . THR A 1 121 ? -8.682 11.481 2.502 1.00 87.50 121 THR A N 1
ATOM 951 C CA . THR A 1 121 ? -9.256 12.830 2.477 1.00 87.50 121 THR A CA 1
ATOM 952 C C . THR A 1 121 ? -8.689 13.628 3.632 1.00 87.50 121 THR A C 1
ATOM 954 O O . THR A 1 121 ? -8.670 13.137 4.758 1.00 87.50 121 THR A O 1
ATOM 957 N N . TYR A 1 122 ? -8.262 14.860 3.381 1.00 86.38 122 TYR A N 1
ATOM 958 C CA . TYR A 1 122 ? -7.965 15.812 4.445 1.00 86.38 122 TYR A CA 1
ATOM 959 C C . TYR A 1 122 ? -8.776 17.086 4.243 1.00 86.38 122 TYR A C 1
ATOM 961 O O . TYR A 1 122 ? -9.046 17.477 3.109 1.00 86.38 122 TYR A O 1
ATOM 969 N N . CYS A 1 123 ? -9.202 17.708 5.335 1.00 85.19 123 CYS A N 1
ATOM 970 C CA . CYS A 1 123 ? -10.021 18.916 5.313 1.00 85.19 123 CYS A CA 1
ATOM 971 C C . CYS A 1 123 ? -9.415 19.961 6.241 1.00 85.19 123 CYS A C 1
ATOM 973 O O . CYS A 1 123 ? -9.006 19.614 7.346 1.00 85.19 123 CYS A O 1
ATOM 975 N N . THR A 1 124 ? -9.391 21.229 5.838 1.00 84.50 124 THR A N 1
ATOM 976 C CA . THR A 1 124 ? -8.954 22.314 6.729 1.00 84.50 124 THR A CA 1
ATOM 977 C C . THR A 1 124 ? -10.038 22.639 7.769 1.00 84.50 124 THR A C 1
ATOM 979 O O . THR A 1 124 ? -11.235 22.627 7.470 1.00 84.50 124 THR A O 1
ATOM 982 N N . LEU A 1 125 ? -9.633 22.923 9.013 1.00 70.25 125 LEU A N 1
ATOM 983 C CA . LEU A 1 125 ? -10.509 23.094 10.185 1.00 70.25 125 LEU A CA 1
ATOM 984 C C . LEU A 1 125 ? -11.385 24.360 10.151 1.00 70.25 125 LEU A C 1
ATOM 986 O O . LEU A 1 125 ? -12.211 24.544 11.041 1.00 70.25 125 LEU A O 1
ATOM 990 N N . ASN A 1 126 ? -11.287 25.203 9.118 1.00 61.56 126 ASN A N 1
ATOM 991 C CA . ASN A 1 126 ? -12.223 26.311 8.909 1.00 61.56 126 ASN A CA 1
ATOM 992 C C . ASN A 1 126 ? -13.573 25.759 8.405 1.00 61.56 126 ASN A C 1
ATOM 994 O O . ASN A 1 126 ? -13.888 25.819 7.216 1.00 61.56 126 ASN A O 1
ATOM 998 N N . ASN A 1 127 ? -14.348 25.172 9.322 1.00 59.50 127 ASN A N 1
ATOM 999 C CA . ASN A 1 127 ? -15.662 24.547 9.121 1.00 59.50 127 ASN A CA 1
ATOM 1000 C C . ASN A 1 127 ? -15.698 23.317 8.187 1.00 59.50 127 ASN A C 1
ATOM 1002 O O . ASN A 1 127 ? -16.777 22.917 7.756 1.00 59.50 127 ASN A O 1
ATOM 1006 N N . GLY A 1 128 ? -14.556 22.694 7.863 1.00 59.53 128 GLY A N 1
ATOM 1007 C CA . GLY A 1 128 ? -14.516 21.467 7.051 1.00 59.53 128 GLY A CA 1
ATOM 1008 C C . GLY A 1 128 ? -15.000 21.640 5.604 1.00 59.53 128 GLY A C 1
ATOM 1009 O O . GLY A 1 128 ? -15.315 20.651 4.947 1.00 59.53 128 GLY A O 1
ATOM 1010 N N . LEU A 1 129 ? -15.073 22.883 5.114 1.00 66.50 129 LEU A N 1
ATOM 1011 C CA . LEU A 1 129 ? -15.618 23.226 3.795 1.00 66.50 129 LEU A CA 1
ATOM 1012 C C . LEU A 1 129 ? -14.668 22.879 2.639 1.00 66.50 129 LEU A C 1
ATOM 1014 O O . LEU A 1 129 ? -15.132 22.545 1.553 1.00 66.50 129 LEU A O 1
ATOM 1018 N N . ASN A 1 130 ? -13.352 22.906 2.874 1.00 80.25 130 ASN A N 1
ATOM 1019 C CA . ASN A 1 130 ? -12.342 22.614 1.856 1.00 80.25 130 ASN A CA 1
ATOM 1020 C C . ASN A 1 130 ? -11.658 21.280 2.159 1.00 80.25 130 ASN A C 1
ATOM 1022 O O . ASN A 1 130 ? -10.680 21.226 2.908 1.00 80.25 130 ASN A O 1
ATOM 1026 N N . CYS A 1 131 ? -12.194 20.209 1.576 1.00 85.38 131 CYS A N 1
ATOM 1027 C CA . CYS A 1 131 ? -11.607 18.877 1.625 1.00 85.38 131 CYS A CA 1
ATOM 1028 C C . CYS A 1 131 ? -10.900 18.551 0.309 1.00 85.38 131 CYS A C 1
ATOM 1030 O O . CYS A 1 131 ? -11.476 18.702 -0.768 1.00 85.38 131 CYS A O 1
ATOM 1032 N N . THR A 1 132 ? -9.686 18.027 0.406 1.00 83.75 132 THR A N 1
ATOM 1033 C CA . THR A 1 132 ? -8.900 17.553 -0.732 1.00 83.75 132 THR A CA 1
ATOM 1034 C C . THR A 1 132 ? -8.683 16.053 -0.596 1.00 83.75 132 THR A C 1
ATOM 1036 O O . THR A 1 132 ? -8.470 15.532 0.501 1.00 83.75 132 THR A O 1
ATOM 1039 N N . THR A 1 133 ? -8.741 15.349 -1.725 1.00 83.88 133 THR A N 1
ATOM 1040 C CA . THR A 1 133 ? -8.404 13.925 -1.787 1.00 83.88 133 THR A CA 1
ATOM 1041 C C . THR A 1 133 ? -6.942 13.772 -2.188 1.00 83.88 133 THR A C 1
ATOM 1043 O O . THR A 1 133 ? -6.494 14.392 -3.150 1.00 83.88 133 THR A O 1
ATOM 1046 N N . LEU A 1 134 ? -6.201 12.969 -1.432 1.00 78.62 134 LEU A N 1
ATOM 1047 C CA . LEU A 1 134 ? -4.834 12.568 -1.734 1.00 78.62 134 LEU A CA 1
ATOM 1048 C C . LEU A 1 134 ? -4.857 11.149 -2.277 1.00 78.62 134 LEU A C 1
ATOM 1050 O O . LEU A 1 134 ? -5.358 10.245 -1.606 1.00 78.62 134 LEU A O 1
ATOM 1054 N N . ASP A 1 135 ? -4.266 10.958 -3.450 1.00 77.56 135 ASP A N 1
ATOM 1055 C CA . ASP A 1 135 ? -3.973 9.621 -3.941 1.00 77.56 135 ASP A CA 1
ATOM 1056 C C . ASP A 1 135 ? -2.899 8.987 -3.057 1.00 77.56 135 ASP A C 1
ATOM 1058 O O . ASP A 1 135 ? -1.877 9.601 -2.721 1.00 77.56 135 ASP A O 1
ATOM 1062 N N . THR A 1 136 ? -3.133 7.736 -2.688 1.00 79.31 136 THR A N 1
ATOM 1063 C CA . THR A 1 136 ? -2.231 6.946 -1.863 1.00 79.31 136 THR A CA 1
ATOM 1064 C C . THR A 1 136 ? -1.973 5.594 -2.490 1.00 79.31 136 THR A C 1
ATOM 1066 O O . THR A 1 136 ? -2.721 5.096 -3.335 1.00 79.31 136 THR A O 1
ATOM 1069 N N . ASP A 1 137 ? -0.880 4.983 -2.060 1.00 80.56 137 ASP A N 1
ATOM 1070 C CA . ASP A 1 137 ? -0.609 3.565 -2.241 1.00 80.56 137 ASP A CA 1
ATOM 1071 C C . ASP A 1 137 ? -0.359 2.923 -0.889 1.00 80.56 137 ASP A C 1
ATOM 1073 O O . ASP A 1 137 ? 0.108 3.613 0.006 1.00 80.56 137 ASP A O 1
ATOM 1077 N N . PHE A 1 138 ? -0.666 1.640 -0.729 1.00 85.94 138 PHE A N 1
ATOM 1078 C CA . PHE A 1 138 ? -0.400 0.912 0.494 1.00 85.94 138 PHE A CA 1
ATOM 1079 C C . PHE A 1 138 ? 0.267 -0.431 0.225 1.00 85.94 138 PHE A C 1
ATOM 1081 O O . PHE A 1 138 ? 0.006 -1.094 -0.777 1.00 85.94 138 PHE A O 1
ATOM 1088 N N . GLN A 1 139 ? 1.116 -0.835 1.161 1.00 87.69 139 GLN A N 1
ATOM 1089 C CA . GLN A 1 139 ? 1.699 -2.169 1.216 1.00 87.69 139 GLN A CA 1
ATOM 1090 C C . GLN A 1 139 ? 1.394 -2.790 2.573 1.00 87.69 139 GLN A C 1
ATOM 1092 O O . GLN A 1 139 ? 1.370 -2.091 3.589 1.00 87.69 139 GLN A O 1
ATOM 1097 N N . LEU A 1 140 ? 1.156 -4.099 2.576 1.00 88.75 140 LEU A N 1
ATOM 1098 C CA . LEU A 1 140 ? 0.992 -4.878 3.797 1.00 88.75 140 LEU A CA 1
ATOM 1099 C C . LEU A 1 140 ? 2.345 -5.465 4.192 1.00 88.75 140 LEU A C 1
ATOM 1101 O O . LEU A 1 140 ? 3.043 -6.036 3.356 1.00 88.75 140 LEU A O 1
ATOM 1105 N N . ALA A 1 141 ? 2.703 -5.339 5.463 1.00 86.75 141 ALA A N 1
ATOM 1106 C CA . ALA A 1 141 ? 3.915 -5.913 6.025 1.00 86.75 141 ALA A CA 1
ATOM 1107 C C . ALA A 1 141 ? 3.608 -6.633 7.341 1.00 86.75 141 ALA A C 1
ATOM 1109 O O . ALA A 1 141 ? 2.573 -6.415 7.968 1.00 86.75 141 ALA A O 1
ATOM 1110 N N . SER A 1 142 ? 4.514 -7.517 7.756 1.00 83.50 142 SER A N 1
ATOM 1111 C CA . SER A 1 142 ? 4.448 -8.148 9.073 1.00 83.50 142 SER A CA 1
ATOM 1112 C C . SER A 1 142 ? 5.203 -7.291 10.086 1.00 83.50 142 SER A C 1
ATOM 1114 O O . SER A 1 142 ? 6.328 -6.868 9.822 1.00 83.50 142 SER A O 1
ATOM 1116 N N . SER A 1 143 ? 4.613 -7.077 11.258 1.00 75.44 143 SER A N 1
ATOM 1117 C CA . SER A 1 143 ? 5.263 -6.476 12.428 1.00 75.44 143 SER A CA 1
ATOM 1118 C C . SER A 1 143 ? 5.281 -7.471 13.594 1.00 75.44 143 SER A C 1
ATOM 1120 O O . SER A 1 143 ? 4.705 -8.554 13.494 1.00 75.44 143 SER A O 1
ATOM 1122 N N . SER A 1 144 ? 5.921 -7.115 14.713 1.00 73.00 144 SER A N 1
ATOM 1123 C CA . SER A 1 144 ? 5.976 -7.977 15.904 1.00 73.00 144 SER A CA 1
ATOM 1124 C C . SER A 1 144 ? 4.601 -8.277 16.510 1.00 73.00 144 SER A C 1
ATOM 1126 O O . SER A 1 144 ? 4.443 -9.291 17.181 1.00 73.00 144 SER A O 1
ATOM 1128 N N . ASN A 1 145 ? 3.611 -7.407 16.279 1.00 74.25 145 ASN A N 1
ATOM 1129 C CA . ASN A 1 145 ? 2.310 -7.454 16.952 1.00 74.25 145 ASN A CA 1
ATOM 1130 C C . ASN A 1 145 ? 1.142 -7.736 15.991 1.00 74.25 145 ASN A C 1
ATOM 1132 O O . ASN A 1 145 ? -0.016 -7.605 16.391 1.00 74.25 145 ASN A O 1
ATOM 1136 N N . GLY A 1 146 ? 1.436 -8.097 14.738 1.00 84.81 146 GLY A N 1
ATOM 1137 C CA . GLY A 1 146 ? 0.435 -8.323 13.695 1.00 84.81 146 GLY A CA 1
ATOM 1138 C C . GLY A 1 146 ? 0.758 -7.606 12.379 1.00 84.81 146 GLY A C 1
ATOM 1139 O O . GLY A 1 146 ? 1.905 -7.195 12.161 1.00 84.81 146 GLY A O 1
ATOM 1140 N N . PRO A 1 147 ? -0.227 -7.466 11.476 1.00 92.12 147 PRO A N 1
ATOM 1141 C CA . PRO A 1 147 ? -0.033 -6.756 10.220 1.00 92.12 147 PRO A CA 1
ATOM 1142 C C . PRO A 1 147 ? 0.238 -5.268 10.425 1.00 92.12 147 PRO A C 1
ATOM 1144 O O . PRO A 1 147 ? -0.296 -4.638 11.334 1.00 92.12 147 PRO A O 1
ATOM 1147 N N . SER A 1 148 ? 0.994 -4.675 9.511 1.00 92.00 148 SER A N 1
ATOM 1148 C CA . SER A 1 148 ? 1.080 -3.230 9.341 1.00 92.00 148 SER A CA 1
ATOM 1149 C C . SER A 1 148 ? 0.712 -2.829 7.917 1.00 92.00 148 SER A C 1
ATOM 1151 O O . SER A 1 148 ? 0.961 -3.559 6.956 1.00 92.00 148 SER A O 1
ATOM 1153 N N . ILE A 1 149 ? 0.085 -1.662 7.789 1.00 91.69 149 ILE A N 1
ATOM 1154 C CA . ILE A 1 149 ? -0.288 -1.056 6.514 1.00 91.69 149 ILE A CA 1
ATOM 1155 C C . ILE A 1 149 ? 0.555 0.201 6.338 1.00 91.69 149 ILE A C 1
ATOM 1157 O O . ILE A 1 149 ? 0.372 1.181 7.062 1.00 91.69 149 ILE A O 1
ATOM 1161 N N . LEU A 1 150 ? 1.476 0.178 5.378 1.00 89.81 150 LEU A N 1
ATOM 1162 C CA . LEU A 1 150 ? 2.320 1.321 5.053 1.00 89.81 150 LEU A CA 1
ATOM 1163 C C . LEU A 1 150 ? 1.740 2.067 3.858 1.00 89.81 150 LEU A C 1
ATOM 1165 O O . LEU A 1 150 ? 1.862 1.608 2.722 1.00 89.81 150 LEU A O 1
ATOM 1169 N N . TYR A 1 151 ? 1.154 3.231 4.111 1.00 88.56 151 TYR A N 1
ATOM 1170 C CA . TYR A 1 151 ? 0.675 4.132 3.077 1.00 88.56 151 TYR A CA 1
ATOM 1171 C C . TYR A 1 151 ? 1.768 5.088 2.617 1.00 88.56 151 TYR A C 1
ATOM 1173 O O . TYR A 1 151 ? 2.449 5.696 3.438 1.00 88.56 151 TYR A O 1
ATOM 1181 N N . SER A 1 152 ? 1.884 5.264 1.306 1.00 84.81 152 SER A N 1
ATOM 1182 C CA . SER A 1 152 ? 2.652 6.317 0.643 1.00 84.81 152 SER A CA 1
ATOM 1183 C C . SER A 1 152 ? 1.701 7.430 0.212 1.00 84.81 152 SER A C 1
ATOM 1185 O O . SER A 1 152 ? 0.780 7.184 -0.567 1.00 84.81 152 SER A O 1
ATOM 1187 N N . LEU A 1 153 ? 1.924 8.641 0.716 1.00 79.19 153 LEU A N 1
ATOM 1188 C CA . LEU A 1 153 ? 1.160 9.841 0.388 1.00 79.19 153 LEU A CA 1
ATOM 1189 C C . LEU A 1 153 ? 1.839 10.560 -0.782 1.00 79.19 153 LEU A C 1
ATOM 1191 O O . LEU A 1 153 ? 2.960 11.054 -0.650 1.00 79.19 153 LEU A O 1
ATOM 1195 N N . PHE A 1 154 ? 1.188 10.610 -1.944 1.00 68.81 154 PHE A N 1
ATOM 1196 C CA . PHE A 1 154 ? 1.767 11.252 -3.126 1.00 68.81 154 PHE A CA 1
ATOM 1197 C C . PHE A 1 154 ? 1.616 12.784 -3.090 1.00 68.81 154 PHE A C 1
ATOM 1199 O O . PHE A 1 154 ? 0.731 13.325 -2.431 1.00 68.81 154 PHE A O 1
ATOM 1206 N N . ASN A 1 155 ? 2.487 13.488 -3.828 1.00 64.19 155 ASN A N 1
ATOM 1207 C CA . ASN A 1 155 ? 2.487 14.953 -4.014 1.00 64.19 155 ASN A CA 1
ATOM 1208 C C . ASN A 1 155 ? 2.659 15.796 -2.737 1.00 64.19 155 ASN A C 1
ATOM 1210 O O . ASN A 1 155 ? 2.396 16.998 -2.739 1.00 64.19 155 ASN A O 1
ATOM 1214 N N . ARG A 1 156 ? 3.136 15.185 -1.654 1.00 63.72 156 ARG A N 1
ATOM 1215 C CA . ARG A 1 156 ? 3.560 15.870 -0.437 1.00 63.72 156 ARG A CA 1
ATOM 1216 C C . ARG A 1 156 ? 5.090 15.816 -0.376 1.00 63.72 156 ARG A C 1
ATOM 1218 O O . ARG A 1 156 ? 5.686 14.757 -0.561 1.00 63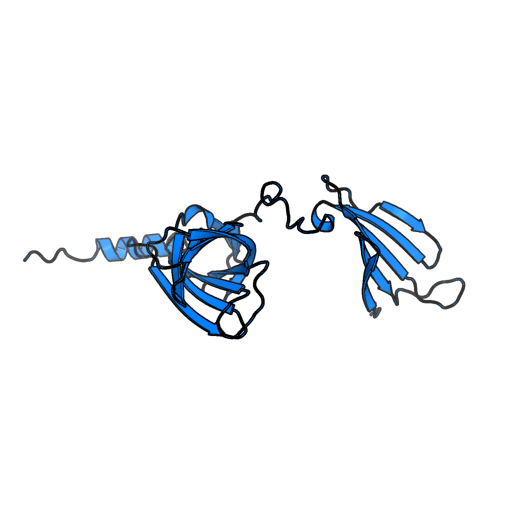.72 156 ARG A O 1
ATOM 1225 N N . SER A 1 157 ? 5.722 16.969 -0.184 1.00 63.19 157 SER A N 1
ATOM 1226 C CA . SER A 1 157 ? 7.158 17.047 0.091 1.00 63.19 157 SER A CA 1
ATOM 1227 C C . SER A 1 157 ? 7.346 16.979 1.596 1.00 63.19 157 SER A C 1
ATOM 1229 O O . SER A 1 157 ? 6.676 17.723 2.314 1.00 63.19 157 SER A O 1
ATOM 1231 N N . CYS A 1 158 ? 8.252 16.117 2.063 1.00 66.69 158 CYS A N 1
ATOM 1232 C CA . CYS A 1 158 ? 8.542 16.048 3.486 1.00 66.69 158 CYS A CA 1
ATOM 1233 C C . CYS A 1 158 ? 9.204 17.354 3.921 1.00 66.69 158 CYS A C 1
ATOM 1235 O O . CYS A 1 158 ? 10.330 17.664 3.537 1.00 66.69 158 CYS A O 1
ATOM 1237 N N . THR A 1 159 ? 8.463 18.111 4.707 1.00 61.78 159 THR A N 1
ATOM 1238 C CA . THR A 1 159 ? 8.932 19.228 5.520 1.00 61.78 159 THR A CA 1
ATOM 1239 C C . THR A 1 159 ? 8.484 18.935 6.948 1.00 61.78 159 THR A C 1
ATOM 1241 O O . THR A 1 159 ? 7.677 18.024 7.146 1.00 61.78 159 THR A O 1
ATOM 1244 N N . ASP A 1 160 ? 8.976 19.678 7.942 1.00 52.81 160 ASP A N 1
ATOM 1245 C CA . ASP A 1 160 ? 8.772 19.393 9.378 1.00 52.81 160 ASP A CA 1
ATOM 1246 C C . ASP A 1 160 ? 7.309 19.118 9.801 1.00 52.81 160 ASP A C 1
ATOM 1248 O O . ASP A 1 160 ? 7.065 18.533 10.852 1.00 52.81 160 ASP A O 1
ATOM 1252 N N . ASN A 1 161 ? 6.329 19.480 8.964 1.00 58.03 161 ASN A N 1
ATOM 1253 C CA . ASN A 1 161 ? 4.897 19.419 9.252 1.00 58.03 161 ASN A CA 1
ATOM 1254 C C . ASN A 1 161 ? 4.083 18.520 8.297 1.00 58.03 161 ASN A C 1
ATOM 1256 O O . ASN A 1 161 ? 2.864 18.421 8.444 1.00 58.03 161 ASN A O 1
ATOM 1260 N N . ILE A 1 162 ? 4.712 17.883 7.304 1.00 65.25 162 ILE A N 1
ATOM 1261 C CA . ILE A 1 162 ? 4.034 17.079 6.277 1.00 65.25 162 ILE A CA 1
ATOM 1262 C C . ILE A 1 162 ? 4.661 15.685 6.226 1.00 65.25 162 ILE A C 1
ATOM 1264 O O . ILE A 1 162 ? 5.848 15.529 5.951 1.00 65.25 162 ILE A O 1
ATOM 1268 N N . VAL A 1 163 ? 3.842 14.656 6.458 1.00 73.75 163 VAL A N 1
ATOM 1269 C CA . VAL A 1 163 ? 4.270 13.257 6.345 1.00 73.75 163 VAL A CA 1
ATOM 1270 C C . VAL A 1 163 ? 4.139 12.753 4.911 1.00 73.75 163 VAL A C 1
ATOM 1272 O O . VAL A 1 163 ? 3.164 13.044 4.219 1.00 73.75 163 VAL A O 1
ATOM 1275 N N . ASN A 1 164 ? 5.114 11.954 4.489 1.00 81.38 164 ASN A N 1
ATOM 1276 C CA . ASN A 1 164 ? 5.088 11.235 3.215 1.00 81.38 164 ASN A CA 1
ATOM 1277 C C . ASN A 1 164 ? 4.531 9.824 3.383 1.00 81.38 164 ASN A C 1
ATOM 1279 O O . ASN A 1 164 ? 4.109 9.202 2.408 1.00 81.38 164 ASN A O 1
ATOM 1283 N N . PHE A 1 165 ? 4.530 9.321 4.617 1.00 86.25 165 PHE A N 1
ATOM 1284 C CA . PHE A 1 165 ? 4.102 7.972 4.924 1.00 86.25 165 PHE A CA 1
ATOM 1285 C C . PHE A 1 165 ? 3.185 7.939 6.139 1.00 86.25 165 PHE A C 1
ATOM 1287 O O . PHE A 1 165 ? 3.345 8.710 7.087 1.00 86.25 165 PHE A O 1
ATOM 1294 N N . VAL A 1 166 ? 2.239 7.006 6.123 1.00 88.12 166 VAL A N 1
ATOM 1295 C CA . VAL A 1 166 ? 1.428 6.658 7.292 1.00 88.12 166 VAL A CA 1
ATOM 1296 C C . VAL A 1 166 ? 1.559 5.162 7.505 1.00 88.12 166 VAL A C 1
ATOM 1298 O O . VAL A 1 166 ? 1.172 4.380 6.643 1.00 88.12 166 VAL A O 1
ATOM 1301 N N . ASN A 1 167 ? 2.115 4.762 8.638 1.00 91.00 167 ASN A N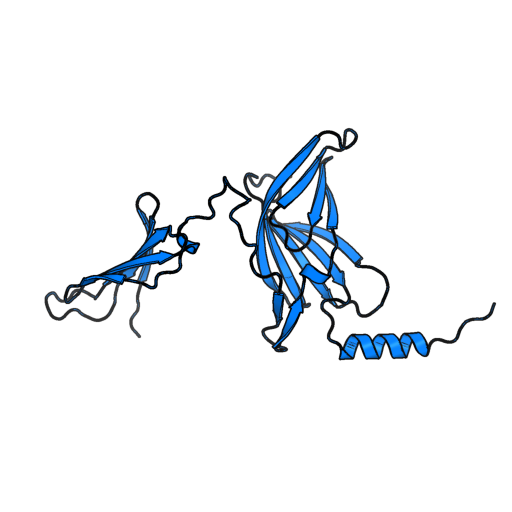 1
ATOM 1302 C CA . ASN A 1 167 ? 2.234 3.371 9.036 1.00 91.00 167 ASN A CA 1
ATOM 1303 C C . ASN A 1 167 ? 1.164 3.061 10.084 1.00 91.00 167 ASN A C 1
ATOM 1305 O O . ASN A 1 167 ? 1.202 3.597 11.190 1.00 91.00 167 ASN A O 1
ATOM 1309 N N . ILE A 1 168 ? 0.205 2.208 9.730 1.00 91.88 168 ILE A N 1
ATOM 1310 C CA . ILE A 1 168 ? -0.854 1.752 10.630 1.00 91.88 168 ILE A CA 1
ATOM 1311 C C . ILE A 1 168 ? -0.521 0.332 11.071 1.00 91.88 168 ILE A C 1
ATOM 1313 O O . ILE A 1 168 ? -0.673 -0.612 10.299 1.00 91.88 168 ILE A O 1
ATOM 1317 N N . SER A 1 169 ? -0.086 0.177 12.316 1.00 92.50 169 SER A N 1
ATOM 1318 C CA . SER A 1 169 ? 0.117 -1.133 12.936 1.00 92.50 169 SER A CA 1
ATOM 1319 C C . SER A 1 169 ? -1.208 -1.660 13.471 1.00 92.50 169 SER A C 1
ATOM 1321 O O . SER A 1 169 ? -1.879 -0.983 14.251 1.00 92.50 169 SER A O 1
ATOM 1323 N N . VAL A 1 170 ? -1.590 -2.864 13.060 1.00 92.31 170 VAL A N 1
ATOM 1324 C CA . VAL A 1 170 ? -2.845 -3.510 13.440 1.00 92.31 170 VAL A CA 1
ATOM 1325 C C . VAL A 1 170 ? -2.537 -4.661 14.390 1.00 92.31 170 VAL A C 1
ATOM 1327 O O . VAL A 1 170 ? -1.728 -5.534 14.089 1.00 92.31 170 VAL A O 1
ATOM 1330 N N . SER A 1 171 ? -3.184 -4.659 15.548 1.00 91.62 171 SER A N 1
ATOM 1331 C CA . SER A 1 171 ? -2.963 -5.637 16.614 1.00 91.62 171 SER A CA 1
ATOM 1332 C C . SER A 1 171 ? -4.273 -6.263 17.074 1.00 91.62 171 SER A C 1
ATOM 1334 O O . SER A 1 171 ? -5.341 -5.647 16.989 1.00 91.62 171 SER A O 1
ATOM 1336 N N . CYS A 1 172 ? -4.185 -7.507 17.542 1.00 89.75 172 CYS A N 1
ATOM 1337 C CA . CYS A 1 172 ? -5.341 -8.253 18.021 1.00 89.75 172 CYS A CA 1
ATOM 1338 C C . CYS A 1 172 ? -5.872 -7.656 19.331 1.00 89.75 172 CYS A C 1
ATOM 1340 O O . CYS A 1 172 ? -5.141 -7.522 20.310 1.00 89.75 172 CYS A O 1
ATOM 1342 N N . GLU A 1 173 ? -7.165 -7.345 19.346 1.00 89.81 173 GLU A N 1
ATOM 1343 C CA . GLU A 1 173 ? -7.942 -7.038 20.547 1.00 89.81 173 GLU A CA 1
ATOM 1344 C C . GLU A 1 173 ? -9.162 -7.970 20.566 1.00 89.81 173 GLU A C 1
ATOM 1346 O O . GLU A 1 173 ? -10.091 -7.768 19.782 1.00 89.81 173 GLU A O 1
ATOM 1351 N N . PRO A 1 174 ? -9.158 -9.020 21.405 1.00 83.38 174 PRO A N 1
ATOM 1352 C CA . PRO A 1 174 ? -10.177 -10.065 21.372 1.00 83.38 174 PRO A CA 1
ATOM 1353 C C . PRO A 1 174 ? -11.477 -9.664 22.087 1.00 83.38 174 PRO A C 1
ATOM 1355 O O . PRO A 1 174 ? -12.412 -10.461 22.134 1.00 83.38 174 PRO A O 1
ATOM 1358 N N . THR A 1 175 ? -11.550 -8.471 22.687 1.00 78.69 175 THR A N 1
ATOM 1359 C CA . THR A 1 175 ? -12.751 -7.986 23.380 1.00 78.69 175 THR A CA 1
ATOM 1360 C C . THR A 1 175 ? -13.710 -7.269 22.420 1.00 78.69 175 THR A C 1
ATOM 1362 O O . THR A 1 175 ? -13.304 -6.447 21.599 1.00 78.69 175 THR A O 1
ATOM 1365 N N . TYR A 1 176 ? -15.010 -7.575 22.522 1.00 67.31 176 TYR A N 1
ATOM 1366 C CA . TYR A 1 176 ? -16.062 -7.108 21.604 1.00 67.31 176 TYR A CA 1
ATOM 1367 C C . TYR A 1 176 ? -16.502 -5.661 21.878 1.00 67.31 176 TYR A C 1
ATOM 1369 O O . TYR A 1 176 ? -17.663 -5.377 22.174 1.00 67.31 176 TYR A O 1
ATOM 1377 N N . SER A 1 177 ? -15.578 -4.704 21.856 1.00 57.81 177 SER A N 1
ATOM 1378 C CA . SER A 1 177 ? -15.926 -3.303 22.110 1.00 57.81 177 SER A CA 1
ATOM 1379 C C . SER A 1 177 ? -15.009 -2.351 21.351 1.00 57.81 177 SER A C 1
ATOM 1381 O O . SER A 1 177 ? -14.102 -1.754 21.921 1.00 57.81 177 SER A O 1
ATOM 1383 N N . ILE A 1 178 ? -15.339 -2.175 20.066 1.00 68.00 178 ILE A N 1
ATOM 1384 C CA . ILE A 1 178 ? -14.923 -1.066 19.194 1.00 68.00 178 ILE A CA 1
ATOM 1385 C C . ILE A 1 178 ? -13.458 -1.151 18.727 1.00 68.00 178 ILE A C 1
ATOM 1387 O O . ILE A 1 178 ? -12.537 -1.417 19.491 1.00 68.00 178 ILE A O 1
ATOM 1391 N N . ASN A 1 179 ? -13.243 -0.881 17.436 1.00 80.50 179 ASN A N 1
ATOM 1392 C CA . ASN A 1 179 ? -11.914 -0.646 16.879 1.00 80.50 179 ASN A CA 1
ATOM 1393 C C . ASN A 1 179 ? -11.257 0.527 17.626 1.00 80.50 179 ASN A C 1
ATOM 1395 O O . ASN A 1 179 ? -11.691 1.671 17.474 1.00 80.50 179 ASN A O 1
ATOM 1399 N N . LYS A 1 180 ? -10.233 0.259 18.445 1.00 84.38 180 LYS A N 1
ATOM 1400 C CA . LYS A 1 180 ? -9.520 1.311 19.188 1.00 84.38 180 LYS A CA 1
ATOM 1401 C C . LYS A 1 180 ? -8.386 1.834 18.324 1.00 84.38 180 LYS A C 1
ATOM 1403 O O . LYS A 1 180 ? -7.568 1.055 17.834 1.00 84.38 180 LYS A O 1
ATOM 1408 N N . PHE A 1 181 ? -8.356 3.146 18.144 1.00 88.12 181 PHE A N 1
ATOM 1409 C CA . PHE A 1 181 ? -7.386 3.817 17.299 1.00 88.12 181 PHE A CA 1
ATOM 1410 C C . PHE A 1 181 ? -6.609 4.859 18.097 1.00 88.12 181 PHE A C 1
ATOM 1412 O O . PHE A 1 181 ? -7.204 5.687 18.785 1.00 88.12 181 PHE A O 1
ATOM 1419 N N . GLU A 1 182 ? -5.288 4.825 17.966 1.00 88.88 182 GLU A N 1
ATOM 1420 C CA . GLU A 1 182 ? -4.370 5.743 18.629 1.00 88.88 182 GLU A CA 1
ATOM 1421 C C . GLU A 1 182 ? -3.376 6.306 17.607 1.00 88.88 182 GLU 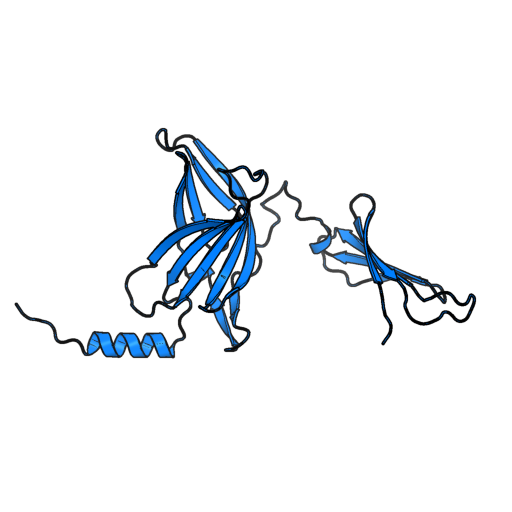A C 1
ATOM 1423 O O . GLU A 1 182 ? -2.796 5.577 16.797 1.00 88.88 182 GLU A O 1
ATOM 1428 N N . VAL A 1 183 ? -3.177 7.624 17.645 1.00 87.62 183 VAL A N 1
ATOM 1429 C CA . VAL A 1 183 ? -2.173 8.318 16.832 1.00 87.62 183 VAL A CA 1
ATOM 1430 C C . VAL A 1 183 ? -0.886 8.389 17.640 1.00 87.62 183 VAL A C 1
ATOM 1432 O O . VAL A 1 183 ? -0.888 8.908 18.753 1.00 87.62 183 VAL A O 1
ATOM 1435 N N . GLY A 1 184 ? 0.201 7.870 17.082 1.00 85.75 184 GLY A N 1
ATOM 1436 C CA . GLY A 1 184 ? 1.521 7.900 17.691 1.00 85.75 184 GLY A CA 1
ATOM 1437 C C . GLY A 1 184 ? 2.376 9.075 17.222 1.00 85.75 184 GLY A C 1
ATOM 1438 O O . GLY A 1 184 ? 1.897 10.169 16.900 1.00 85.75 184 GLY A O 1
ATOM 1439 N N . GLU A 1 185 ? 3.681 8.824 17.201 1.00 86.19 185 GLU A N 1
ATOM 1440 C CA . GLU A 1 185 ? 4.708 9.802 16.859 1.00 86.19 185 GLU A CA 1
ATOM 1441 C C . GLU A 1 185 ? 4.886 9.972 15.346 1.00 86.19 185 GLU A C 1
ATOM 1443 O O . GLU A 1 185 ? 4.462 9.145 14.531 1.00 86.19 185 GLU A O 1
ATOM 1448 N N . ILE A 1 186 ? 5.554 11.066 14.980 1.00 82.69 186 ILE A N 1
ATOM 1449 C CA . ILE A 1 186 ? 6.055 11.300 13.629 1.00 82.69 186 ILE A CA 1
ATOM 1450 C C . ILE A 1 186 ? 7.573 11.223 13.696 1.00 82.69 186 ILE A C 1
ATOM 1452 O O . ILE A 1 186 ? 8.205 12.028 14.375 1.00 82.69 186 ILE A O 1
ATOM 1456 N N . THR A 1 187 ? 8.160 10.278 12.974 1.00 83.81 187 THR A N 1
ATOM 1457 C CA . THR A 1 187 ? 9.615 10.164 12.837 1.00 83.81 187 THR A CA 1
ATOM 1458 C C . THR A 1 187 ? 9.954 9.890 11.381 1.00 83.81 187 THR A C 1
ATOM 1460 O O . THR A 1 187 ? 9.246 9.148 10.699 1.00 83.81 187 THR A O 1
ATOM 1463 N N . ASN A 1 188 ? 11.004 10.536 10.866 1.00 82.88 188 ASN A N 1
ATOM 1464 C CA . ASN A 1 188 ? 11.454 10.380 9.477 1.00 82.88 188 ASN A CA 1
ATOM 1465 C C . ASN A 1 188 ? 10.302 10.484 8.454 1.00 82.88 188 ASN A C 1
ATOM 1467 O O . ASN A 1 188 ? 10.113 9.598 7.620 1.00 82.88 188 ASN A O 1
ATOM 1471 N N . CYS A 1 189 ? 9.485 11.540 8.555 1.00 83.75 189 CYS A N 1
ATOM 1472 C CA . CYS A 1 189 ? 8.347 11.799 7.658 1.00 83.75 189 CYS A CA 1
ATOM 1473 C C . CYS A 1 189 ? 7.250 10.716 7.660 1.00 83.75 189 CYS A C 1
ATOM 1475 O O . CYS A 1 189 ? 6.434 10.669 6.734 1.00 83.75 189 CYS A O 1
ATOM 1477 N N . THR A 1 190 ? 7.237 9.843 8.666 1.00 86.75 190 THR A N 1
ATOM 1478 C CA . THR A 1 190 ? 6.282 8.744 8.802 1.00 86.75 190 THR A CA 1
ATOM 1479 C C . THR A 1 190 ? 5.436 8.965 10.042 1.00 86.75 190 THR A C 1
ATOM 1481 O O . THR A 1 190 ? 5.967 9.054 11.147 1.00 86.75 190 THR A O 1
ATOM 1484 N N . LEU A 1 191 ? 4.119 9.047 9.863 1.00 87.62 191 LEU A N 1
ATOM 1485 C CA . LEU A 1 191 ? 3.169 9.011 10.969 1.00 87.62 191 LEU A CA 1
ATOM 1486 C C . LEU A 1 191 ? 2.941 7.560 11.380 1.00 87.62 191 LEU A C 1
ATOM 1488 O O . LEU A 1 191 ? 2.479 6.763 10.564 1.00 87.62 191 LEU A O 1
ATOM 1492 N N . TYR A 1 192 ? 3.200 7.237 12.641 1.00 89.75 192 TYR A N 1
ATOM 1493 C CA . TYR A 1 192 ? 2.863 5.935 13.201 1.00 89.75 192 TYR A CA 1
ATOM 1494 C C . TYR A 1 192 ? 1.506 6.003 13.878 1.00 89.75 192 TYR A C 1
ATOM 1496 O O . TYR A 1 192 ? 1.230 6.906 14.666 1.00 89.75 192 TYR A O 1
ATOM 1504 N N . ALA A 1 193 ? 0.648 5.043 13.571 1.00 90.88 193 ALA A N 1
ATOM 1505 C CA . ALA A 1 193 ? -0.656 4.920 14.186 1.00 90.88 193 ALA A CA 1
ATOM 1506 C C . ALA A 1 193 ? -0.961 3.456 14.502 1.00 90.88 193 ALA A C 1
ATOM 1508 O O . ALA A 1 193 ? -0.433 2.540 13.868 1.00 90.88 193 ALA A O 1
ATOM 1509 N N . TYR A 1 194 ? -1.818 3.241 15.490 1.00 91.62 194 TYR A N 1
ATOM 1510 C CA . TYR A 1 194 ? -2.075 1.927 16.059 1.00 91.62 194 TYR A CA 1
ATOM 1511 C C . TYR A 1 194 ? -3.570 1.645 16.045 1.00 91.62 194 TYR A C 1
ATOM 1513 O O . TYR A 1 194 ? -4.375 2.449 16.513 1.00 91.62 194 TYR A O 1
ATOM 1521 N N . LEU A 1 195 ? -3.937 0.492 15.495 1.00 91.69 195 LEU A N 1
ATOM 1522 C CA . LEU A 1 195 ? -5.301 -0.004 15.433 1.00 91.69 195 LEU A CA 1
ATOM 1523 C C . LEU A 1 195 ? -5.387 -1.334 16.179 1.00 91.69 195 LEU A C 1
ATOM 1525 O O . LEU A 1 195 ? -4.685 -2.292 15.865 1.00 91.69 195 LEU A O 1
ATOM 1529 N N . LYS A 1 196 ? -6.277 -1.405 17.159 1.00 91.06 196 LYS A N 1
ATOM 1530 C CA . LYS A 1 196 ? -6.605 -2.623 17.901 1.00 91.06 196 LYS A CA 1
ATOM 1531 C C . LYS A 1 196 ? -7.967 -3.123 17.447 1.00 91.06 196 LYS A C 1
ATOM 1533 O O . LYS A 1 196 ? -8.942 -2.369 17.485 1.00 91.06 196 LYS A O 1
ATOM 1538 N N . THR A 1 197 ? -8.031 -4.369 16.985 1.00 90.19 197 THR A N 1
ATOM 1539 C CA . THR A 1 197 ? -9.259 -4.949 16.430 1.00 90.19 197 THR A CA 1
ATOM 1540 C C . THR A 1 197 ? -9.307 -6.470 16.564 1.00 90.19 197 THR A C 1
ATOM 1542 O O . THR A 1 197 ? -8.279 -7.147 16.508 1.00 90.19 197 THR A O 1
ATOM 1545 N N . GLN A 1 198 ? -10.516 -7.021 16.673 1.00 89.94 198 GLN A N 1
ATOM 1546 C CA . GLN A 1 198 ? -10.745 -8.469 16.677 1.00 89.94 198 GLN A CA 1
ATOM 1547 C C . GLN A 1 198 ? -10.511 -9.121 15.306 1.00 89.94 198 GLN A C 1
ATOM 1549 O O . GLN A 1 198 ? -10.282 -10.323 15.225 1.00 89.94 198 GLN A O 1
ATOM 1554 N N . HIS A 1 199 ? -10.537 -8.342 14.218 1.00 90.25 199 HIS A N 1
ATOM 1555 C CA . HIS A 1 199 ? -10.389 -8.858 12.850 1.00 90.25 199 HIS A CA 1
ATOM 1556 C C . HIS A 1 199 ? -9.013 -9.472 12.563 1.00 90.25 199 HIS A C 1
ATOM 1558 O O . HIS A 1 199 ? -8.875 -10.228 11.604 1.00 90.25 199 HIS A O 1
ATOM 1564 N N . VAL A 1 200 ? -8.008 -9.168 13.390 1.00 90.94 200 VAL A N 1
ATOM 1565 C CA . VAL A 1 200 ? -6.663 -9.760 13.307 1.00 90.94 200 VAL A CA 1
ATOM 1566 C C . VAL A 1 200 ? -6.365 -10.714 14.469 1.00 90.94 200 VAL A C 1
ATOM 1568 O O . VAL A 1 200 ? -5.212 -11.050 14.728 1.00 90.94 200 VAL A O 1
ATOM 1571 N N . CYS A 1 201 ? -7.397 -11.148 15.196 1.00 89.12 201 CYS A N 1
ATOM 1572 C CA . CYS A 1 201 ? -7.283 -12.180 16.219 1.00 89.12 201 CYS A CA 1
ATOM 1573 C C . CYS A 1 201 ? -7.498 -13.573 15.625 1.00 89.12 201 CYS A C 1
ATOM 1575 O O . CYS A 1 201 ? -8.312 -13.763 14.720 1.00 89.12 201 CYS A O 1
ATOM 1577 N N . SER A 1 202 ? -6.810 -14.578 16.171 1.00 84.62 202 SER A N 1
ATOM 1578 C CA . SER A 1 202 ? -7.150 -15.968 15.867 1.00 84.62 202 SER A CA 1
ATOM 1579 C C . SER A 1 202 ? -8.530 -16.311 16.436 1.00 84.62 202 SER A C 1
ATOM 1581 O O . SER A 1 202 ? -8.943 -15.782 17.471 1.00 84.62 202 SER A O 1
ATOM 1583 N N . LYS A 1 203 ? -9.247 -17.229 15.779 1.00 81.00 203 LYS A N 1
ATOM 1584 C CA . LYS A 1 203 ? -10.575 -17.672 16.235 1.00 81.00 203 LYS A CA 1
ATOM 1585 C C . LYS A 1 203 ? -10.536 -18.225 17.665 1.00 81.00 203 LYS A C 1
ATOM 1587 O O . LYS A 1 203 ? -11.420 -17.915 18.457 1.00 81.00 203 LYS A O 1
ATOM 1592 N N . ASP A 1 204 ? -9.479 -18.958 18.011 1.00 82.12 204 ASP A N 1
ATOM 1593 C CA . ASP A 1 204 ? -9.294 -19.533 19.348 1.00 82.12 204 ASP A CA 1
ATOM 1594 C C . ASP A 1 204 ? -9.169 -18.460 20.438 1.00 82.12 204 ASP A C 1
ATOM 1596 O O . ASP A 1 204 ? -9.680 -18.632 21.544 1.00 82.12 204 ASP A O 1
ATOM 1600 N N . LEU A 1 205 ? -8.502 -17.338 20.138 1.00 80.44 205 LEU A N 1
ATOM 1601 C CA . LEU A 1 205 ? -8.363 -16.215 21.069 1.00 80.44 205 LEU A CA 1
ATOM 1602 C C . LEU A 1 205 ? -9.706 -15.522 21.328 1.00 80.44 205 LEU A C 1
ATOM 1604 O O . LEU A 1 205 ? -9.991 -15.165 22.469 1.00 80.44 205 LEU A O 1
ATOM 1608 N N . ILE A 1 206 ? -10.532 -15.369 20.290 1.00 79.62 206 ILE A N 1
ATOM 1609 C CA . ILE A 1 206 ? -11.865 -14.755 20.393 1.00 79.62 206 ILE A CA 1
ATOM 1610 C C . ILE A 1 206 ? -12.820 -15.650 21.196 1.00 79.62 206 ILE A C 1
ATOM 1612 O O . ILE A 1 206 ? -13.594 -15.169 22.019 1.00 79.62 206 ILE A O 1
ATOM 1616 N N . LEU A 1 207 ? -12.775 -16.969 20.989 1.00 79.00 207 LEU A N 1
ATOM 1617 C CA . LEU A 1 207 ? -13.610 -17.904 21.751 1.00 79.00 207 LEU A CA 1
ATOM 1618 C C . LEU A 1 207 ? -13.263 -17.868 23.244 1.00 79.00 207 LEU A C 1
ATOM 1620 O O . LEU A 1 207 ? -14.153 -17.721 24.080 1.00 79.00 207 LEU A O 1
ATOM 1624 N N . LYS A 1 208 ? -11.966 -17.890 23.574 1.00 79.62 208 LYS A N 1
ATOM 1625 C CA . LYS A 1 208 ? -11.488 -17.796 24.961 1.00 79.62 208 LYS A CA 1
ATOM 1626 C C . LYS A 1 208 ? -11.881 -16.484 25.641 1.00 79.62 208 LYS A C 1
ATOM 1628 O O . LYS A 1 208 ? -12.228 -16.499 26.818 1.00 79.62 208 LYS A O 1
ATOM 1633 N N . SER A 1 209 ? -11.832 -15.346 24.941 1.00 75.25 209 SER A N 1
ATOM 1634 C CA . SER A 1 209 ? -12.246 -14.066 25.536 1.00 75.25 209 SER A CA 1
ATOM 1635 C C . SER A 1 209 ? -13.748 -14.033 25.833 1.00 75.25 209 SER A C 1
ATOM 1637 O O . SER A 1 209 ? -14.144 -13.555 26.896 1.00 75.25 209 SER A O 1
ATOM 1639 N N . ASN A 1 210 ? -14.578 -14.590 24.948 1.00 72.25 210 ASN A N 1
ATOM 1640 C CA . ASN A 1 210 ? -16.028 -14.657 25.139 1.00 72.25 210 ASN A CA 1
ATOM 1641 C C . ASN A 1 210 ? -16.429 -15.559 26.315 1.00 72.25 210 ASN A C 1
ATOM 1643 O O . ASN A 1 210 ? -17.327 -15.195 27.075 1.00 72.25 210 ASN A O 1
ATOM 1647 N N . GLU A 1 211 ? -15.746 -16.690 26.514 1.00 73.56 211 GLU A N 1
ATOM 1648 C CA . GLU A 1 211 ? -15.952 -17.553 27.688 1.00 73.56 211 GLU A CA 1
ATOM 1649 C C . GLU A 1 211 ? -15.645 -16.812 29.000 1.00 73.56 211 GLU A C 1
ATOM 1651 O O . GLU A 1 211 ? -16.431 -16.872 29.947 1.00 73.56 211 GLU A O 1
ATOM 1656 N N . ILE A 1 212 ? -14.553 -16.037 29.043 1.00 67.00 212 ILE A N 1
ATOM 1657 C CA . ILE A 1 212 ? -14.187 -15.224 30.215 1.00 67.00 212 ILE A CA 1
ATOM 1658 C C . ILE A 1 212 ? -15.250 -14.152 30.493 1.00 67.00 212 ILE A C 1
ATOM 1660 O O . ILE A 1 212 ? -15.632 -13.956 31.648 1.00 67.00 212 ILE A O 1
ATOM 1664 N N . ILE A 1 213 ? -15.766 -13.480 29.459 1.00 62.03 213 ILE A N 1
ATOM 1665 C CA . ILE A 1 213 ? -16.820 -12.464 29.612 1.00 62.03 213 ILE A CA 1
ATOM 1666 C C . ILE A 1 213 ? -18.118 -13.104 30.125 1.00 62.03 213 ILE A C 1
ATOM 1668 O O . ILE A 1 213 ? -18.714 -12.579 31.062 1.00 62.03 213 ILE A O 1
ATOM 1672 N N . SER A 1 214 ? -18.514 -14.260 29.581 1.00 62.25 214 SER A N 1
ATOM 1673 C CA . SER A 1 214 ? -19.691 -15.014 30.041 1.00 62.25 214 SER A CA 1
ATOM 1674 C C . SER A 1 214 ? -19.557 -15.539 31.475 1.00 62.25 214 SER A C 1
ATOM 1676 O O . SER A 1 214 ? -20.567 -15.841 32.105 1.00 62.25 214 SER A O 1
ATOM 1678 N N . SER A 1 215 ? -18.332 -15.679 31.986 1.00 60.84 215 SER A N 1
ATOM 1679 C CA . SER A 1 215 ? -18.061 -16.136 33.354 1.00 60.84 215 SER A CA 1
ATOM 1680 C C . SER A 1 215 ? -18.042 -15.009 34.394 1.00 60.84 215 SER A C 1
ATOM 1682 O O . SER A 1 215 ? -17.922 -15.278 35.590 1.00 60.84 215 SER A O 1
ATOM 1684 N N . LYS A 1 216 ? -18.156 -13.743 33.966 1.00 57.31 216 LYS A N 1
ATOM 1685 C CA . LYS A 1 216 ? -18.178 -12.599 34.880 1.00 57.31 216 LYS A CA 1
ATOM 1686 C C . LYS A 1 216 ? -19.574 -12.493 35.516 1.00 57.31 216 LYS A C 1
ATOM 1688 O O . LYS A 1 216 ? -20.540 -12.306 34.780 1.00 57.31 216 LYS A O 1
ATOM 1693 N N . PRO A 1 217 ? -19.712 -12.602 36.850 1.00 49.22 217 PRO A N 1
ATOM 1694 C CA . PRO A 1 217 ? -21.015 -12.503 37.497 1.00 49.22 217 PRO A CA 1
ATOM 1695 C C . PRO A 1 217 ? -21.608 -11.104 37.290 1.00 49.22 217 PRO A C 1
ATOM 1697 O O . PRO A 1 217 ? -20.906 -10.101 37.454 1.00 49.22 217 PRO A O 1
ATOM 1700 N N . GLU A 1 218 ? -22.895 -11.038 36.940 1.00 47.16 218 GLU A N 1
ATOM 1701 C CA . GLU A 1 218 ? -23.672 -9.799 36.996 1.00 47.16 218 GLU A CA 1
ATOM 1702 C C . GLU A 1 218 ? -23.637 -9.280 38.437 1.00 47.16 218 GLU A C 1
ATOM 1704 O O . GLU A 1 218 ? -24.155 -9.908 39.362 1.00 47.16 218 GLU A O 1
ATOM 1709 N N . ILE A 1 219 ? -22.982 -8.137 38.642 1.00 49.69 219 ILE A N 1
ATOM 1710 C CA . ILE A 1 219 ? -23.083 -7.398 39.896 1.00 49.69 219 ILE A CA 1
ATOM 1711 C C . ILE A 1 219 ? -24.485 -6.788 39.896 1.00 49.69 219 ILE A C 1
ATOM 1713 O O . ILE A 1 219 ? -24.709 -5.733 39.309 1.00 49.69 219 ILE A O 1
ATOM 1717 N N . VAL A 1 220 ? -25.433 -7.490 40.511 1.00 46.47 220 VAL A N 1
ATOM 1718 C CA . VAL A 1 220 ? -26.732 -6.925 40.876 1.00 46.47 220 VAL A CA 1
ATOM 1719 C C . VAL A 1 220 ? -26.468 -5.896 41.979 1.00 46.47 220 VAL A C 1
ATOM 1721 O O . VAL A 1 220 ? -26.079 -6.275 43.085 1.00 46.47 220 VAL A O 1
ATOM 1724 N N . SER A 1 221 ? -26.631 -4.606 41.674 1.00 45.19 221 SER A N 1
ATOM 1725 C CA . SER A 1 221 ? -26.737 -3.527 42.669 1.00 45.19 221 SER A CA 1
ATOM 1726 C C . SER A 1 221 ? -28.027 -2.756 42.464 1.00 45.19 221 SER A C 1
ATOM 1728 O O . SER A 1 221 ? -28.211 -2.289 41.316 1.00 45.19 221 SER A O 1
#

Radius of gyration: 24.14 Å; chains: 1; bounding box: 63×46×72 Å

Secondary structure (DSSP, 8-state):
-----EEEEEETTEEEEEE-S-SBPTTTSPBPEEEEEEEE-SS-EEEEEEEE-SSEEEEEEEEGGGS---TT-GGG-PPPP-EEE-TTT--EEEGGGG--EEEEEETTEEEEEETT-SEEEEEETTTT--EEEEEEEEEEEEETTEEEEEEEETT---BTTB-SEEEEEEEE--SSS--EEEEEEEETTEEEEEEEEGGGS-HHHHHHHHHHHHTS-----

Organism: Photinus pyralis (NCBI:txid7054)

Foldseek 3Di:
DFPWDWDWDDDPLWTKIKTARDPQFPPPRGAAIEIEIEAEDPDFDAWDWDDDDSRYTYTYTHDNVSNPVPQPCPVPDDAPQQWDQDPPPRDIFNQLVLQDWDWDDFPQKIKTHGRSDQWIWIAGNPVRPDIDIWGKHWDWDADPAGIKIKIATPPDDDDPRAARIEIEAEHEDLDPDDWDKDWDDQDPSYTYIYTYDNSRPDPVSNVVVVVVVVPDDPPDD